Protein AF-0000000080424034 (afdb_homodimer)

Organism: Rhodnius prolixus (NCBI:txid13249)

Secondary structure (DSSP, 8-state):
-PPEEEEE-SSHHHHHHHHHHHHHTT-EEEEESSHHHHHHHSSSSPPSEEEE-SEETTEEHHHHHHHHHHSTTTTTS-EEEEES---HHHHHHHHHHT-SEEEESS--HHHHHHHHHHHHHHHS------/-PPEEEEE-SSHHHHHHHHHHHHHTT-EEEEESSHHHHHHHSSSSPPSEEEE-SEETTEEHHHHHHHHHHSTTTTTS-EEEEES---HHHHHHHHHHT-SEEEESS--HHHHHHHHHHHHHHHS------

Sequence (260 aa):
MARRILVVEDEAPIREMVCFVLEQNGYQSVEAEDYDSAVTRLSEPYPDLVLLDWMLPSGSGLQFIKHMKREALTRDIPVMMLTARGEEEDRVRGLEVGADDYITKPFSPKELVARINAVMRRISPMTVEEMARRILVVEDEAPIREMVCFVLEQNGYQSVEAEDYDSAVTRLSEPYPDLVLLDWMLPSGSGLQFIKHMKREALTRDIPVMMLTARGEEEDRVRGLEVGADDYITKPFSPKELVARINAVMRRISPMTVEE

Solvent-accessible surface area (backbone atoms only — not comparable to full-atom values): 14031 Å² total; per-residue (Å²): 131,67,54,32,33,34,40,35,33,60,55,59,71,59,40,51,53,53,41,52,56,39,46,76,67,60,32,38,71,41,82,18,56,35,45,68,51,37,59,63,57,67,35,86,81,60,49,62,30,34,40,31,23,43,78,32,90,75,48,41,32,66,58,52,45,49,54,31,57,71,32,86,91,40,42,77,47,47,30,31,36,48,26,70,70,68,49,66,71,53,48,33,48,46,28,68,66,59,24,58,44,79,44,44,53,83,73,52,71,65,45,54,50,30,51,50,50,29,56,51,50,55,74,51,66,71,72,73,77,126,132,67,54,32,32,33,39,34,34,58,54,59,72,59,41,50,50,52,42,52,55,38,44,75,68,60,32,40,70,43,80,17,57,35,45,67,51,37,58,64,57,68,35,86,82,60,49,62,30,34,40,32,24,44,78,33,92,75,48,41,33,64,56,52,45,49,54,31,57,72,33,86,89,39,41,80,46,46,30,32,37,49,27,70,71,68,50,66,71,53,48,32,48,46,28,67,65,59,24,60,43,79,44,44,53,83,74,52,72,65,46,53,50,29,52,49,51,28,57,51,51,55,73,51,65,71,73,71,79,124

pLDDT: mean 92.27, std 12.99, range [25.23, 98.75]

InterPro domains:
  IPR001789 Signal transduction response regulator, receiver domain [PF00072] (5-117)
  IPR001789 Signal transduction response regulator, receiver domain [PS50110] (4-120)
  IPR001789 Signal transduction response regulator, receiver domain [SM00448] (3-116)
  IPR011006 CheY-like superfamily [SSF52172] (3-124)
  IPR039420 Transcriptional regulatory protein WalR-like [PTHR48111] (4-124)

Nearest PDB structures (foldseek):
  2jba-assembly1_B  TM=9.183E-01  e=7.790E-19  Escherichia coli
  6rh1-assembly1_C  TM=9.814E-01  e=3.770E-13  Thermotoga maritima
  3ffx-assembly2_B  TM=9.534E-01  e=3.683E-12  Escherichia coli K-12
  3fgz-assembly2_B  TM=9.532E-01  e=3.931E-12  Escherichia coli K-12
  8wiw-assembly1_h  TM=9.490E-01  e=2.003E-11  Salmonella enterica subsp. enterica serovar Typhimurium str. LT2

Radius of gyration: 18.24 Å; Cα contacts (8 Å, |Δi|>4): 462; chains: 2; bounding box: 41×48×40 Å

Foldseek 3Di:
DAAEEEEEAQDVVVSVVLQVLQVVVRHHYDYHNALVSSVVQCDPVHGQEYEYEQDGPVHGSLVSLLVQCVDPSRNPRAYEYEYQDDDPVVQVSSVVSRHPYYHHPPDDSVVVVVVVVVVSCVVPVPPPDD/DAAEEEEEAQDVVVSVVLQVLQVVVRHHYDYHNALVSSVVQCDPVHGQEYEYEQDGPVHGSLVSLLVQCVDPSRNPRAYEYEYQDDDPVVQVSSVVSRHPYYHHPPDDSVVVVVVVVVVSCVVCVPPPPD

Structure (mmCIF, N/CA/C/O backbone):
data_AF-0000000080424034-model_v1
#
loop_
_entity.id
_entity.type
_entity.pdbx_description
1 polymer 'Probable transcriptional regulator ycf27'
#
loop_
_atom_site.group_PDB
_atom_site.id
_atom_site.type_symbol
_atom_site.label_atom_id
_atom_site.label_alt_id
_atom_site.label_comp_id
_atom_site.label_asym_id
_atom_site.label_entity_id
_atom_site.label_seq_id
_atom_site.pdbx_PDB_ins_code
_atom_site.Cartn_x
_atom_site.Cartn_y
_atom_site.Cartn_z
_atom_site.occupancy
_atom_site.B_iso_or_equiv
_atom_site.auth_seq_id
_atom_site.auth_comp_id
_atom_site.auth_asym_id
_atom_site.auth_atom_id
_atom_site.pdbx_PDB_model_num
ATOM 1 N N . MET A 1 1 ? -17.797 14.328 -6.191 1 77.19 1 MET A N 1
ATOM 2 C CA . MET A 1 1 ? -16.969 15.383 -5.609 1 77.19 1 MET A CA 1
ATOM 3 C C . MET A 1 1 ? -15.516 14.938 -5.496 1 77.19 1 MET A C 1
ATOM 5 O O . MET A 1 1 ? -15.242 13.742 -5.398 1 77.19 1 MET A O 1
ATOM 9 N N . ALA A 1 2 ? -14.547 15.867 -5.641 1 90.88 2 ALA A N 1
ATOM 10 C CA . ALA A 1 2 ? -13.125 15.523 -5.633 1 90.88 2 ALA A CA 1
ATOM 11 C C . ALA A 1 2 ? -12.695 15 -4.266 1 90.88 2 ALA A C 1
ATOM 13 O O . ALA A 1 2 ? -13.133 15.516 -3.23 1 90.88 2 ALA A O 1
ATOM 14 N N . ARG A 1 3 ? -11.953 13.969 -4.242 1 94.5 3 ARG A N 1
ATOM 15 C CA . ARG A 1 3 ? -11.422 13.422 -3 1 94.5 3 ARG A CA 1
ATOM 16 C C . ARG A 1 3 ? -10.43 14.383 -2.357 1 94.5 3 ARG A C 1
ATOM 18 O O . ARG A 1 3 ? -9.625 15.016 -3.051 1 94.5 3 ARG A O 1
ATOM 25 N N . ARG A 1 4 ? -10.523 14.484 -1.095 1 97.25 4 ARG A N 1
ATOM 26 C CA . ARG A 1 4 ? -9.734 15.43 -0.314 1 97.25 4 ARG A CA 1
ATOM 27 C C . ARG A 1 4 ? -8.539 14.742 0.345 1 97.25 4 ARG A C 1
ATOM 29 O O . ARG A 1 4 ? -8.703 13.734 1.031 1 97.25 4 ARG A O 1
ATOM 36 N N . ILE A 1 5 ? -7.371 15.391 0.129 1 98.44 5 ILE A N 1
ATOM 37 C CA . ILE A 1 5 ? -6.156 14.828 0.704 1 98.44 5 ILE A CA 1
ATOM 38 C C . ILE A 1 5 ? -5.484 15.867 1.604 1 98.44 5 ILE A C 1
ATOM 40 O O . ILE A 1 5 ? -5.191 16.984 1.166 1 98.44 5 ILE A O 1
ATOM 44 N N . LEU A 1 6 ? -5.316 15.523 2.873 1 98.75 6 LEU A N 1
ATOM 45 C CA . LEU A 1 6 ? -4.57 16.375 3.797 1 98.75 6 LEU A CA 1
ATOM 46 C C . LEU A 1 6 ? -3.072 16.125 3.666 1 98.75 6 LEU A C 1
ATOM 48 O O . LEU A 1 6 ? -2.602 15 3.857 1 98.75 6 LEU A O 1
ATOM 52 N N . VAL A 1 7 ? -2.369 17.172 3.311 1 98.69 7 VAL A N 1
ATOM 53 C CA . VAL A 1 7 ? -0.919 17.109 3.156 1 98.69 7 VAL A CA 1
ATOM 54 C C . VAL A 1 7 ? -0.243 17.75 4.367 1 98.69 7 VAL A C 1
ATOM 56 O O . VAL A 1 7 ? -0.335 18.969 4.566 1 98.69 7 VAL A O 1
ATOM 59 N N . VAL A 1 8 ? 0.484 16.922 5.16 1 98.31 8 VAL A N 1
ATOM 60 C CA . VAL A 1 8 ? 1.153 17.391 6.371 1 98.31 8 VAL A CA 1
ATOM 61 C C . VAL A 1 8 ? 2.666 17.359 6.164 1 98.31 8 VAL A C 1
ATOM 63 O O . VAL A 1 8 ? 3.291 16.297 6.227 1 98.31 8 VAL A O 1
ATOM 66 N N . GLU A 1 9 ? 3.209 18.5 5.984 1 97.56 9 GLU A N 1
ATOM 67 C CA . GLU A 1 9 ? 4.598 18.688 5.57 1 97.56 9 GLU A CA 1
ATOM 68 C C . GLU A 1 9 ? 5.133 20.047 5.992 1 97.56 9 GLU A C 1
ATOM 70 O O . GLU A 1 9 ? 4.535 21.078 5.676 1 97.56 9 GLU A O 1
ATOM 75 N N . ASP A 1 10 ? 6.25 20.031 6.707 1 96.38 10 ASP A N 1
ATOM 76 C CA . ASP A 1 10 ? 6.754 21.297 7.238 1 96.38 10 ASP A CA 1
ATOM 77 C C . ASP A 1 10 ? 7.559 22.062 6.184 1 96.38 10 ASP A C 1
ATOM 79 O O . ASP A 1 10 ? 7.652 23.281 6.23 1 96.38 10 ASP A O 1
ATOM 83 N N . GLU A 1 11 ? 8.203 21.391 5.285 1 95.75 11 GLU A N 1
ATOM 84 C CA . GLU A 1 11 ? 8.977 22.062 4.234 1 95.75 11 GLU A CA 1
ATOM 85 C C . GLU A 1 11 ? 8.062 22.578 3.127 1 95.75 11 GLU A C 1
ATOM 87 O O . GLU A 1 11 ? 7.508 21.797 2.35 1 95.75 11 GLU A O 1
ATOM 92 N N . ALA A 1 12 ? 7.977 23.781 3.006 1 96.88 12 ALA A N 1
ATOM 93 C CA . ALA A 1 12 ? 7.02 24.438 2.125 1 96.88 12 ALA A CA 1
ATOM 94 C C . ALA A 1 12 ? 7.223 24.016 0.674 1 96.88 12 ALA A C 1
ATOM 96 O O . ALA A 1 12 ? 6.258 23.719 -0.03 1 96.88 12 ALA A O 1
ATOM 97 N N . PRO A 1 13 ? 8.461 23.984 0.175 1 97.31 13 PRO A N 1
ATOM 98 C CA . PRO A 1 13 ? 8.633 23.609 -1.23 1 97.31 13 PRO A CA 1
ATOM 99 C C . PRO A 1 13 ? 8.102 22.219 -1.544 1 97.31 13 PRO A C 1
ATOM 101 O O . PRO A 1 13 ? 7.5 22 -2.6 1 97.31 13 PRO A O 1
ATOM 104 N N . ILE A 1 14 ? 8.312 21.312 -0.655 1 96.88 14 ILE A N 1
ATOM 105 C CA . ILE A 1 14 ? 7.84 19.953 -0.839 1 96.88 14 ILE A CA 1
ATOM 106 C C . ILE A 1 14 ? 6.316 19.922 -0.766 1 96.88 14 ILE A C 1
ATOM 108 O O . ILE A 1 14 ? 5.664 19.266 -1.591 1 96.88 14 ILE A O 1
ATOM 112 N N . ARG A 1 15 ? 5.816 20.562 0.197 1 98.19 15 ARG A N 1
ATOM 113 C CA . ARG A 1 15 ? 4.371 20.641 0.377 1 98.19 15 ARG A CA 1
ATOM 114 C C . ARG A 1 15 ? 3.689 21.203 -0.863 1 98.19 15 ARG A C 1
ATOM 116 O O . ARG A 1 15 ? 2.689 20.656 -1.335 1 98.19 15 ARG A O 1
ATOM 123 N N . GLU A 1 16 ? 4.207 22.234 -1.392 1 97.62 16 GLU A N 1
ATOM 124 C CA . GLU A 1 16 ? 3.652 22.891 -2.574 1 97.62 16 GLU A CA 1
ATOM 125 C C . GLU A 1 16 ? 3.717 21.969 -3.793 1 97.62 16 GLU A C 1
ATOM 127 O O . GLU A 1 16 ? 2.762 21.891 -4.566 1 97.62 16 GLU A O 1
ATOM 132 N N . MET A 1 17 ? 4.867 21.391 -3.916 1 97.69 17 MET A N 1
ATOM 133 C CA . MET A 1 17 ? 5.039 20.453 -5.031 1 97.69 17 MET A CA 1
ATOM 134 C C . MET A 1 17 ? 4.023 19.328 -4.957 1 97.69 17 MET A C 1
ATOM 136 O O . MET A 1 17 ? 3.377 19 -5.953 1 97.69 17 MET A O 1
ATOM 140 N N . VAL A 1 18 ? 3.83 18.719 -3.811 1 98.5 18 VAL A N 1
ATOM 141 C CA . VAL A 1 18 ? 2.893 17.625 -3.604 1 98.5 18 VAL A CA 1
ATOM 142 C C . VAL A 1 18 ? 1.472 18.094 -3.906 1 98.5 18 VAL A C 1
ATOM 144 O O . VAL A 1 18 ? 0.728 17.422 -4.621 1 98.5 18 VAL A O 1
ATOM 147 N N . CYS A 1 19 ? 1.115 19.266 -3.414 1 98.44 19 CYS A N 1
ATOM 148 C CA . CYS A 1 19 ? -0.219 19.812 -3.648 1 98.44 19 CYS A CA 1
ATOM 149 C C . CYS A 1 19 ? -0.454 20.047 -5.133 1 98.44 19 CYS A C 1
ATOM 151 O O . CYS A 1 19 ? -1.536 19.766 -5.652 1 98.44 19 CYS A O 1
ATOM 153 N N . PHE A 1 20 ? 0.528 20.562 -5.75 1 98.19 20 PHE A N 1
ATOM 154 C CA . PHE A 1 20 ? 0.437 20.812 -7.188 1 98.19 20 PHE A CA 1
ATOM 155 C C . PHE A 1 20 ? 0.174 19.516 -7.938 1 98.19 20 PHE A C 1
ATOM 157 O O . PHE A 1 20 ? -0.712 19.453 -8.797 1 98.19 20 PHE A O 1
ATOM 164 N N . VAL A 1 21 ? 0.939 18.484 -7.605 1 98.06 21 VAL A N 1
ATOM 165 C CA . VAL A 1 21 ? 0.796 17.172 -8.234 1 98.06 21 VAL A CA 1
ATOM 166 C C . VAL A 1 21 ? -0.611 16.625 -7.988 1 98.06 21 VAL A C 1
ATOM 168 O O . VAL A 1 21 ? -1.257 16.125 -8.906 1 98.06 21 VAL A O 1
ATOM 171 N N . LEU A 1 22 ? -1.123 16.75 -6.773 1 98.31 22 LEU A N 1
ATOM 172 C CA . LEU A 1 22 ? -2.443 16.234 -6.41 1 98.31 22 LEU A CA 1
ATOM 173 C C . LEU A 1 22 ? -3.533 16.953 -7.203 1 98.31 22 LEU A C 1
ATOM 175 O O . LEU A 1 22 ? -4.422 16.312 -7.762 1 98.31 22 LEU A O 1
ATOM 179 N N . GLU A 1 23 ? -3.443 18.203 -7.273 1 97.69 23 GLU A N 1
ATOM 180 C CA . GLU A 1 23 ? -4.453 19 -7.965 1 97.69 23 GLU A CA 1
ATOM 181 C C . GLU A 1 23 ? -4.465 18.703 -9.461 1 97.69 23 GLU A C 1
ATOM 183 O O . GLU A 1 23 ? -5.527 18.625 -10.078 1 97.69 23 GLU A O 1
ATOM 188 N N . GLN A 1 24 ? -3.324 18.484 -9.977 1 97.31 24 GLN A N 1
ATOM 189 C CA . GLN A 1 24 ? -3.213 18.141 -11.391 1 97.31 24 GLN A CA 1
ATOM 190 C C . GLN A 1 24 ? -3.826 16.781 -11.672 1 97.31 24 GLN A C 1
ATOM 192 O O . GLN A 1 24 ? -4.137 16.453 -12.828 1 97.31 24 GLN A O 1
ATOM 197 N N . ASN A 1 25 ? -4.012 16.062 -10.633 1 97.19 25 ASN A N 1
ATOM 198 C CA . ASN A 1 25 ? -4.531 14.719 -10.812 1 97.19 25 ASN A CA 1
ATOM 199 C C . ASN A 1 25 ? -5.934 14.57 -10.234 1 97.19 25 ASN A C 1
ATOM 201 O O . ASN A 1 25 ? -6.359 13.469 -9.891 1 97.19 25 ASN A O 1
ATOM 205 N N . GLY A 1 26 ? -6.59 15.648 -9.992 1 96.44 26 GLY A N 1
ATOM 206 C CA . GLY A 1 26 ? -8.016 15.664 -9.719 1 96.44 26 GLY A CA 1
ATOM 207 C C . GLY A 1 26 ? -8.336 15.609 -8.234 1 96.44 26 GLY A C 1
ATOM 208 O O . GLY A 1 26 ? -9.492 15.414 -7.852 1 96.44 26 GLY A O 1
ATOM 209 N N . TYR A 1 27 ? -7.359 15.75 -7.367 1 97.56 27 TYR A N 1
ATOM 210 C CA . TYR A 1 27 ? -7.59 15.773 -5.93 1 97.56 27 TYR A CA 1
ATOM 211 C C . TYR A 1 27 ? -7.641 17.203 -5.402 1 97.56 27 TYR A C 1
ATOM 213 O O . TYR A 1 27 ? -7.066 18.109 -6 1 97.56 27 TYR A O 1
ATOM 221 N N . GLN A 1 28 ? -8.391 17.297 -4.352 1 97.5 28 GLN A N 1
ATOM 222 C CA . GLN A 1 28 ? -8.32 18.531 -3.564 1 97.5 28 GLN A CA 1
ATOM 223 C C . GLN A 1 28 ? -7.297 18.391 -2.438 1 97.5 28 GLN A C 1
ATOM 225 O O . GLN A 1 28 ? -7.281 17.391 -1.72 1 97.5 28 GLN A O 1
ATOM 230 N N . SER A 1 29 ? -6.496 19.406 -2.322 1 97.69 29 SER A N 1
ATOM 231 C CA . SER A 1 29 ? -5.48 19.328 -1.279 1 97.69 29 SER A CA 1
ATOM 232 C C . SER A 1 29 ? -5.781 20.312 -0.143 1 97.69 29 SER A C 1
ATOM 234 O O . SER A 1 29 ? -6.223 21.438 -0.384 1 97.69 29 SER A O 1
ATOM 236 N N . VAL A 1 30 ? -5.633 19.828 1.054 1 97.88 30 VAL A N 1
ATOM 237 C CA . VAL A 1 30 ? -5.609 20.641 2.27 1 97.88 30 VAL A CA 1
ATOM 238 C C . VAL A 1 30 ? -4.219 20.578 2.904 1 97.88 30 VAL A C 1
ATOM 240 O O . VAL A 1 30 ? -3.625 19.5 3.002 1 97.88 30 VAL A O 1
ATOM 243 N N . GLU A 1 31 ? -3.793 21.703 3.332 1 98.06 31 GLU A N 1
ATOM 244 C CA . GLU A 1 31 ? -2.393 21.766 3.744 1 98.06 31 GLU A CA 1
ATOM 245 C C . GLU A 1 31 ? -2.27 21.969 5.25 1 98.06 31 GLU A C 1
ATOM 247 O O . GLU A 1 31 ? -3.051 22.719 5.848 1 98.06 31 GLU A O 1
ATOM 252 N N . ALA A 1 32 ? -1.28 21.359 5.812 1 97.75 32 ALA A N 1
ATOM 253 C CA . ALA A 1 32 ? -0.833 21.609 7.184 1 97.75 32 ALA A CA 1
ATOM 254 C C . ALA A 1 32 ? 0.69 21.609 7.27 1 97.75 32 ALA A C 1
ATOM 256 O O . ALA A 1 32 ? 1.357 20.766 6.672 1 97.75 32 ALA A O 1
ATOM 257 N N . GLU A 1 33 ? 1.208 22.531 8.039 1 96.5 33 GLU A N 1
ATOM 258 C CA . GLU A 1 33 ? 2.656 22.703 8.047 1 96.5 33 GLU A CA 1
ATOM 259 C C . GLU A 1 33 ? 3.27 22.219 9.352 1 96.5 33 GLU A C 1
ATOM 261 O O . GLU A 1 33 ? 4.484 22.297 9.539 1 96.5 33 GLU A O 1
ATOM 266 N N . ASP A 1 34 ? 2.42 21.781 10.234 1 95.75 34 ASP A N 1
ATOM 267 C CA . ASP A 1 34 ? 2.881 21.266 11.516 1 95.75 34 ASP A CA 1
ATOM 268 C C . ASP A 1 34 ? 1.819 20.375 12.164 1 95.75 34 ASP A C 1
ATOM 270 O O . ASP A 1 34 ? 0.729 20.203 11.609 1 95.75 34 ASP A O 1
ATOM 274 N N . TYR A 1 35 ? 2.203 19.75 13.289 1 95.06 35 TYR A N 1
ATOM 275 C CA . TYR A 1 35 ? 1.343 18.812 14 1 95.06 35 TYR A CA 1
ATOM 276 C C . TYR A 1 35 ? 0.019 19.469 14.375 1 95.06 35 TYR A C 1
ATOM 278 O O . TYR A 1 35 ? -1.051 18.922 14.109 1 95.06 35 TYR A O 1
ATOM 286 N N . ASP A 1 36 ? 0.092 20.625 14.945 1 94.5 36 ASP A N 1
ATOM 287 C CA . ASP A 1 36 ? -1.099 21.297 15.453 1 94.5 36 ASP A CA 1
ATOM 288 C C . ASP A 1 36 ? -2.064 21.656 14.328 1 94.5 36 ASP A C 1
ATOM 290 O O . ASP A 1 36 ? -3.271 21.438 14.445 1 94.5 36 ASP A O 1
ATOM 294 N N . SER A 1 37 ? -1.559 22.234 13.305 1 96 37 SER A N 1
ATOM 295 C CA . SER A 1 37 ? -2.422 22.578 12.18 1 96 37 SER A CA 1
ATOM 296 C C . SER A 1 37 ? -3.004 21.328 11.531 1 96 37 SER A C 1
ATOM 298 O O . SER A 1 37 ? -4.125 21.359 11.016 1 96 37 SER A O 1
ATOM 300 N N . ALA A 1 38 ? -2.234 20.234 11.539 1 96.94 38 ALA A N 1
ATOM 301 C CA . ALA A 1 38 ? -2.736 18.953 11.016 1 96.94 38 ALA A CA 1
ATOM 302 C C . ALA A 1 38 ? -3.938 18.469 11.82 1 96.94 38 ALA A C 1
ATOM 304 O O . ALA A 1 38 ? -4.953 18.078 11.242 1 96.94 38 ALA A O 1
ATOM 305 N N . VAL A 1 39 ? -3.779 18.5 13.133 1 94.62 39 VAL A N 1
ATOM 306 C CA . VAL A 1 39 ? -4.859 18.078 14.016 1 94.62 39 VAL A CA 1
ATOM 307 C C . VAL A 1 39 ? -6.098 18.938 13.773 1 94.62 39 VAL A C 1
ATOM 309 O O . VAL A 1 39 ? -7.215 18.422 13.695 1 94.62 39 VAL A O 1
ATOM 312 N N . THR A 1 40 ? -5.867 20.188 13.57 1 95.31 40 THR A N 1
ATOM 313 C CA . THR A 1 40 ? -6.957 21.125 13.359 1 95.31 40 THR A CA 1
ATOM 314 C C . THR A 1 40 ? -7.68 20.828 12.047 1 95.31 40 THR A C 1
ATOM 316 O O . THR A 1 40 ? -8.898 21 11.953 1 95.31 40 THR A O 1
ATOM 319 N N . ARG A 1 41 ? -6.961 20.344 11.094 1 96.06 41 ARG A N 1
ATOM 320 C CA . ARG A 1 41 ? -7.508 20.125 9.758 1 96.06 41 ARG A CA 1
ATOM 321 C C . ARG A 1 41 ? -8.227 18.781 9.68 1 96.06 41 ARG A C 1
ATOM 323 O O . ARG A 1 41 ? -8.891 18.484 8.688 1 96.06 41 ARG A O 1
ATOM 330 N N . LEU A 1 42 ? -8.023 17.953 10.719 1 95.25 42 LEU A N 1
ATOM 331 C CA . LEU A 1 42 ? -8.797 16.719 10.828 1 95.25 42 LEU A CA 1
ATOM 332 C C . LEU A 1 42 ? -10.211 17.016 11.32 1 95.25 42 LEU A C 1
ATOM 334 O O . LEU A 1 42 ? -10.594 16.594 12.414 1 95.25 42 LEU A O 1
ATOM 338 N N . SER A 1 43 ? -10.883 17.719 10.555 1 93.5 43 SER A N 1
ATOM 339 C CA . SER A 1 43 ? -12.25 18.125 10.844 1 93.5 43 SER A CA 1
ATOM 340 C C . SER A 1 43 ? -13.109 18.109 9.586 1 93.5 43 SER A C 1
ATOM 342 O O . SER A 1 43 ? -12.594 17.953 8.477 1 93.5 43 SER A O 1
ATOM 344 N N . GLU A 1 44 ? -14.367 18.266 9.703 1 93.31 44 GLU A N 1
ATOM 345 C CA . GLU A 1 44 ? -15.297 18.203 8.578 1 93.31 44 GLU A CA 1
ATOM 346 C C . GLU A 1 44 ? -15.094 19.391 7.641 1 93.31 44 GLU A C 1
ATOM 348 O O . G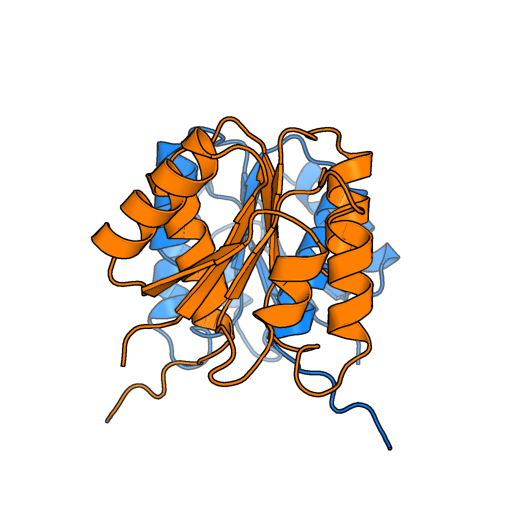LU A 1 44 ? -14.891 20.516 8.094 1 93.31 44 GLU A O 1
ATOM 353 N N . PRO A 1 45 ? -15.18 19.172 6.449 1 94.81 45 PRO A N 1
ATOM 354 C CA . PRO A 1 45 ? -15.227 17.844 5.824 1 94.81 45 PRO A CA 1
ATOM 355 C C . PRO A 1 45 ? -13.906 17.094 5.957 1 94.81 45 PRO A C 1
ATOM 357 O O . PRO A 1 45 ? -12.844 17.625 5.598 1 94.81 45 PRO A O 1
ATOM 360 N N . TYR A 1 46 ? -13.891 15.875 6.379 1 96.5 46 TYR A N 1
ATOM 361 C CA . TYR A 1 46 ? -12.711 15.07 6.66 1 96.5 46 TYR A CA 1
ATOM 362 C C . TYR A 1 46 ? -11.984 14.711 5.371 1 96.5 46 TYR A C 1
ATOM 364 O O . TYR A 1 46 ? -12.609 14.531 4.324 1 96.5 46 TYR A O 1
ATOM 372 N N . PRO A 1 47 ? -10.695 14.609 5.512 1 97.56 47 PRO A N 1
ATOM 373 C CA . PRO A 1 47 ? -9.969 14.117 4.34 1 97.56 47 PRO A CA 1
ATOM 374 C C . PRO A 1 47 ? -10.227 12.641 4.066 1 97.56 47 PRO A C 1
ATOM 376 O O . PRO A 1 47 ? -10.578 11.891 4.98 1 97.56 47 PRO A O 1
ATOM 379 N N . ASP A 1 48 ? -10.047 12.328 2.803 1 96.88 48 ASP A N 1
ATOM 380 C CA . ASP A 1 48 ? -10.172 10.93 2.402 1 96.88 48 ASP A CA 1
ATOM 381 C C . ASP A 1 48 ? -8.867 10.172 2.613 1 96.88 48 ASP A C 1
ATOM 383 O O . ASP A 1 48 ? -8.859 8.945 2.668 1 96.88 48 ASP A O 1
ATOM 387 N N . LEU A 1 49 ? -7.809 10.93 2.656 1 97.69 49 LEU A N 1
ATOM 388 C CA . LEU A 1 49 ? -6.461 10.398 2.814 1 97.69 49 LEU A CA 1
ATOM 389 C C . LEU A 1 49 ? -5.523 11.453 3.4 1 97.69 49 LEU A C 1
ATOM 391 O O . LEU A 1 49 ? -5.668 12.641 3.119 1 97.69 49 LEU A O 1
ATOM 395 N N . VAL A 1 50 ? -4.57 11.016 4.207 1 98.38 50 VAL A N 1
ATOM 396 C CA . VAL A 1 50 ? -3.557 11.906 4.762 1 98.38 50 VAL A CA 1
ATOM 397 C C . VAL A 1 50 ? -2.18 11.523 4.223 1 98.38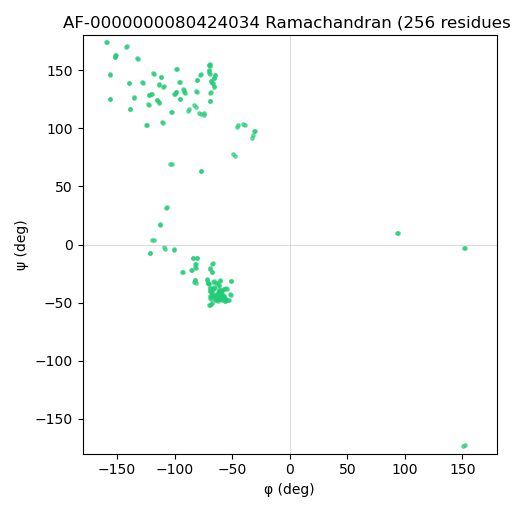 50 VAL A C 1
ATOM 399 O O . VAL A 1 50 ? -1.788 10.352 4.273 1 98.38 50 VAL A O 1
ATOM 402 N N . LEU A 1 51 ? -1.518 12.453 3.641 1 98.69 51 LEU A N 1
ATOM 403 C CA . LEU A 1 51 ? -0.091 12.344 3.354 1 98.69 51 LEU A CA 1
ATOM 404 C C . LEU A 1 51 ? 0.735 13.008 4.449 1 98.69 51 LEU A C 1
ATOM 406 O O . LEU A 1 51 ? 0.583 14.203 4.711 1 98.69 51 LEU A O 1
ATOM 410 N N . LEU A 1 52 ? 1.661 12.234 5.008 1 98.44 52 LEU A N 1
ATOM 411 C CA . LEU A 1 52 ? 2.203 12.656 6.293 1 98.44 52 LEU A CA 1
ATOM 412 C C . LEU A 1 52 ? 3.721 12.516 6.32 1 98.44 52 LEU A C 1
ATOM 414 O O . LEU A 1 52 ? 4.25 11.438 6.039 1 98.44 52 LEU A O 1
ATOM 418 N N . ASP A 1 53 ? 4.391 13.57 6.652 1 97.81 53 ASP A N 1
ATOM 419 C CA . ASP A 1 53 ? 5.816 13.484 6.957 1 97.81 53 ASP A CA 1
ATOM 420 C C . ASP A 1 53 ? 6.043 12.906 8.352 1 97.81 53 ASP A C 1
ATOM 422 O O . ASP A 1 53 ? 5.254 13.156 9.266 1 97.81 53 ASP A O 1
ATOM 426 N N . TRP A 1 54 ? 7.098 12.18 8.531 1 96.31 54 TRP A N 1
ATOM 427 C CA . TRP A 1 54 ? 7.477 11.633 9.828 1 96.31 54 TRP A CA 1
ATOM 428 C C . TRP A 1 54 ? 7.945 12.742 10.766 1 96.31 54 TRP A C 1
ATOM 430 O O . TRP A 1 54 ? 7.473 12.844 11.898 1 96.31 54 TRP A O 1
ATOM 440 N N . MET A 1 55 ? 8.875 13.477 10.219 1 93.5 55 MET A N 1
ATOM 441 C CA . MET A 1 55 ? 9.477 14.531 11.031 1 93.5 55 MET A CA 1
ATOM 442 C C . MET A 1 55 ? 8.68 15.828 10.922 1 93.5 55 MET A C 1
ATOM 444 O O . MET A 1 55 ? 8.641 16.438 9.852 1 93.5 55 MET A O 1
ATOM 448 N N . LEU A 1 56 ? 8.141 16.25 11.992 1 94.31 56 LEU A N 1
ATOM 449 C CA . LEU A 1 56 ? 7.406 17.5 12.109 1 94.31 56 LEU A CA 1
ATOM 450 C C . LEU A 1 56 ? 7.934 18.328 13.273 1 94.31 56 LEU A C 1
ATOM 452 O O . LEU A 1 56 ? 8.391 17.781 14.281 1 94.31 56 LEU A O 1
ATOM 456 N N . PRO A 1 57 ? 8.086 19.688 13.188 1 87.31 57 PRO A N 1
ATOM 457 C CA . PRO A 1 57 ? 8.602 20.531 14.258 1 87.31 57 PRO A CA 1
ATOM 458 C C . PRO A 1 57 ? 7.879 20.328 15.586 1 87.31 57 PRO A C 1
ATOM 460 O O . PRO A 1 57 ? 8.508 20.344 16.641 1 87.31 57 PRO A O 1
ATOM 463 N N . SER A 1 58 ? 6.668 20.203 15.82 1 80.62 58 SER A N 1
ATOM 464 C CA . SER A 1 58 ? 5.918 20.125 17.078 1 80.62 58 SER A CA 1
ATOM 465 C C . SER A 1 58 ? 5.418 18.703 17.312 1 80.62 58 SER A C 1
ATOM 467 O O . SER A 1 58 ? 4.426 18.5 18.016 1 80.62 58 SER A O 1
ATOM 469 N N . GLY A 1 59 ? 6.188 17.703 16.828 1 82.88 59 GLY A N 1
ATOM 470 C CA . GLY A 1 59 ? 5.777 16.312 17.016 1 82.88 59 GLY A CA 1
ATOM 471 C C . GLY A 1 59 ? 6.301 15.398 15.93 1 82.88 59 GLY A C 1
ATOM 472 O O . GLY A 1 59 ? 7.227 15.75 15.195 1 82.88 59 GLY A O 1
ATOM 473 N N . SER A 1 60 ? 5.789 14.172 16.016 1 92.25 60 SER A N 1
ATOM 474 C CA . SER A 1 60 ? 6.172 13.227 14.969 1 92.25 60 SER A CA 1
ATOM 475 C C . SER A 1 60 ? 4.953 12.742 14.195 1 92.25 60 SER A C 1
ATOM 477 O O . SER A 1 60 ? 3.842 12.703 14.727 1 92.25 60 SER A O 1
ATOM 479 N N . GLY A 1 61 ? 5.227 12.508 12.969 1 95.12 61 GLY A N 1
ATOM 480 C CA . GLY A 1 61 ? 4.176 11.891 12.172 1 95.12 61 GLY A CA 1
ATOM 481 C C . GLY A 1 61 ? 3.588 10.656 12.812 1 95.12 61 GLY A C 1
ATOM 482 O O . GLY A 1 61 ? 2.383 10.406 12.711 1 95.12 61 GLY A O 1
ATOM 483 N N . LEU A 1 62 ? 4.367 9.914 13.562 1 95.94 62 LEU A N 1
ATOM 484 C CA . LEU A 1 62 ? 3.893 8.703 14.219 1 95.94 62 LEU A CA 1
ATOM 485 C C . LEU A 1 62 ? 2.887 9.031 15.312 1 95.94 62 LEU A C 1
ATOM 487 O O . LEU A 1 62 ? 1.883 8.336 15.477 1 95.94 62 LEU A O 1
ATOM 491 N N . GLN A 1 63 ? 3.146 10.023 16.031 1 95.38 63 GLN A N 1
ATOM 492 C CA . GLN A 1 63 ? 2.211 10.477 17.062 1 95.38 63 GLN A CA 1
ATOM 493 C C . GLN A 1 63 ? 0.874 10.875 16.438 1 95.38 63 GLN A C 1
ATOM 495 O O . GLN A 1 63 ? -0.184 10.617 17.016 1 95.38 63 GLN A O 1
ATOM 500 N N . PHE A 1 64 ? 0.998 11.523 15.336 1 96.38 64 PHE A N 1
ATOM 501 C CA . PHE A 1 64 ? -0.198 11.953 14.617 1 96.38 64 PHE A CA 1
ATOM 502 C C . PHE A 1 64 ? -1.049 10.75 14.219 1 96.38 64 PHE A C 1
ATOM 504 O O . PHE A 1 64 ? -2.268 10.758 14.398 1 96.38 64 PHE A O 1
ATOM 511 N N . ILE A 1 65 ? -0.399 9.703 13.719 1 97.44 65 ILE A N 1
ATOM 512 C CA . ILE A 1 65 ? -1.113 8.492 13.328 1 97.44 65 ILE A CA 1
ATOM 513 C C . ILE A 1 65 ? -1.79 7.875 14.547 1 97.44 65 ILE A C 1
ATOM 515 O O . ILE A 1 65 ? -2.967 7.504 14.5 1 97.44 65 ILE A O 1
ATOM 519 N N . LYS A 1 66 ? -1.043 7.789 15.641 1 96.19 66 LYS A N 1
ATOM 520 C CA . LYS A 1 66 ? -1.603 7.234 16.875 1 96.19 66 LYS A CA 1
ATOM 521 C C . LYS A 1 66 ? -2.838 8.016 17.312 1 96.19 66 LYS A C 1
ATOM 523 O O . LYS A 1 66 ? -3.834 7.422 17.734 1 96.19 66 LYS A O 1
ATOM 528 N N . HIS A 1 67 ? -2.703 9.297 17.219 1 94.88 67 HIS A N 1
ATOM 529 C CA . HIS A 1 67 ? -3.826 10.164 17.547 1 94.88 67 HIS A CA 1
ATOM 530 C C . HIS A 1 67 ? -5.035 9.859 16.672 1 94.88 67 HIS A C 1
ATOM 532 O O . HIS A 1 67 ? -6.148 9.703 17.188 1 94.88 67 HIS A O 1
ATOM 538 N N . MET A 1 68 ? -4.898 9.695 15.43 1 96.25 68 MET A N 1
ATOM 539 C CA . MET A 1 68 ? -5.969 9.422 14.477 1 96.25 68 MET A CA 1
ATOM 540 C C . MET A 1 68 ? -6.629 8.078 14.773 1 96.25 68 MET A C 1
ATOM 542 O O . MET A 1 68 ? -7.855 7.961 14.734 1 96.25 68 MET A O 1
ATOM 546 N N . LYS A 1 69 ? -5.777 7.094 15.055 1 94.19 69 LYS A N 1
ATOM 547 C CA . LYS A 1 69 ? -6.258 5.727 15.219 1 94.19 69 LYS A CA 1
ATOM 548 C C . LYS A 1 69 ? -7.082 5.582 16.5 1 94.19 69 LYS A C 1
ATOM 550 O O . LYS A 1 69 ? -7.895 4.664 16.609 1 94.19 69 LYS A O 1
ATOM 555 N N . ARG A 1 70 ? -6.891 6.496 17.406 1 93.06 70 ARG A N 1
ATOM 556 C CA . ARG A 1 70 ? -7.621 6.469 18.672 1 93.06 70 ARG A CA 1
ATOM 557 C C . ARG A 1 70 ? -9.008 7.086 18.516 1 93.06 70 ARG A C 1
ATOM 559 O O . ARG A 1 70 ? -9.883 6.875 19.359 1 93.06 70 ARG A O 1
ATOM 566 N N . GLU A 1 71 ? -9.164 7.836 17.516 1 93.12 71 GLU A N 1
ATOM 567 C CA . GLU A 1 71 ? -10.414 8.562 17.312 1 93.12 71 GLU A CA 1
ATOM 568 C C . GLU A 1 71 ? -11.312 7.844 16.328 1 93.12 71 GLU A C 1
ATOM 570 O O . GLU A 1 71 ? -10.891 7.527 15.203 1 93.12 71 GLU A O 1
ATOM 575 N N . ALA A 1 72 ? -12.578 7.641 16.625 1 92.44 72 ALA A N 1
ATOM 576 C CA . ALA A 1 72 ? -13.531 6.871 15.836 1 92.44 72 ALA A CA 1
ATOM 577 C C . ALA A 1 72 ? -13.727 7.488 14.453 1 92.44 72 ALA A C 1
ATOM 579 O O . ALA A 1 72 ? -13.852 6.77 13.461 1 92.44 72 ALA A O 1
ATOM 580 N N . LEU A 1 73 ? -13.672 8.781 14.43 1 93.62 73 LEU A N 1
ATOM 581 C CA . LEU A 1 73 ? -14.016 9.477 13.195 1 93.62 73 LEU A CA 1
ATOM 582 C C . LEU A 1 73 ? -12.82 9.5 12.242 1 93.62 73 LEU A C 1
ATOM 584 O O . LEU A 1 73 ? -12.984 9.742 11.047 1 93.62 73 LEU A O 1
ATOM 588 N N . THR A 1 74 ? -11.625 9.234 12.766 1 96 74 THR A N 1
ATOM 589 C CA . THR A 1 74 ? -10.453 9.414 11.906 1 96 74 THR A CA 1
ATOM 590 C C . THR A 1 74 ? -9.672 8.117 11.773 1 96 74 THR A C 1
ATOM 592 O O . THR A 1 74 ? -8.789 8 10.922 1 96 74 THR A O 1
ATOM 595 N N . ARG A 1 75 ? -10.016 7.098 12.508 1 93.94 75 ARG A N 1
ATOM 596 C CA . ARG A 1 75 ? -9.203 5.895 12.617 1 93.94 75 ARG A CA 1
ATOM 597 C C . ARG A 1 75 ? -9.156 5.133 11.297 1 93.94 75 ARG A C 1
ATOM 599 O O . ARG A 1 75 ? -8.18 4.441 11.008 1 93.94 75 ARG A O 1
ATOM 606 N N . ASP A 1 76 ? -10.195 5.383 10.492 1 92.88 76 ASP A N 1
ATOM 607 C CA . ASP A 1 76 ? -10.266 4.594 9.266 1 92.88 76 ASP A CA 1
ATOM 608 C C . ASP A 1 76 ? -9.75 5.395 8.07 1 92.88 76 ASP A C 1
ATOM 610 O O . ASP A 1 76 ? -9.656 4.867 6.961 1 92.88 76 ASP A O 1
ATOM 614 N N . ILE A 1 77 ? -9.422 6.633 8.289 1 95.06 77 ILE A N 1
ATOM 615 C CA . ILE A 1 77 ? -8.836 7.43 7.215 1 95.06 77 ILE A CA 1
ATOM 616 C C . ILE A 1 77 ? -7.434 6.922 6.895 1 95.06 77 ILE A C 1
ATOM 618 O O . ILE A 1 77 ? -6.57 6.871 7.773 1 95.06 77 ILE A O 1
ATOM 622 N N . PRO A 1 78 ? -7.172 6.555 5.656 1 96.88 78 PRO A N 1
ATOM 623 C CA . PRO A 1 78 ? -5.848 6.039 5.316 1 96.88 78 PRO A CA 1
ATOM 624 C C . PRO A 1 78 ? -4.75 7.094 5.453 1 96.88 78 PRO A C 1
ATOM 626 O O . PRO A 1 78 ? -4.977 8.266 5.152 1 96.88 78 PRO A O 1
ATOM 629 N N . VAL A 1 79 ? -3.631 6.598 5.902 1 97.69 79 VAL A N 1
ATOM 630 C CA . VAL A 1 79 ? -2.465 7.461 6.047 1 97.69 79 VAL A CA 1
ATOM 631 C C . VAL A 1 79 ? -1.307 6.91 5.219 1 97.69 79 VAL A C 1
ATOM 633 O O . VAL A 1 79 ? -0.985 5.723 5.305 1 97.69 79 VAL A O 1
ATOM 636 N N . MET A 1 80 ? -0.723 7.742 4.418 1 98.25 80 MET A N 1
ATOM 637 C CA . MET A 1 80 ? 0.514 7.434 3.709 1 98.25 80 MET A CA 1
ATOM 638 C C . MET A 1 80 ? 1.659 8.312 4.199 1 98.25 80 MET A C 1
ATOM 640 O O . MET A 1 80 ? 1.57 9.539 4.148 1 98.25 80 MET A O 1
ATOM 644 N N . MET A 1 81 ? 2.666 7.637 4.652 1 98.12 81 MET A N 1
ATOM 645 C CA . MET A 1 81 ? 3.832 8.391 5.098 1 98.12 81 MET A CA 1
ATOM 646 C C . MET A 1 81 ? 4.711 8.781 3.912 1 98.12 81 MET A C 1
ATOM 648 O O . MET A 1 81 ? 4.957 7.961 3.023 1 98.12 81 MET A O 1
ATOM 652 N N . LEU A 1 82 ? 5.113 10.023 3.828 1 97.38 82 LEU A N 1
ATOM 653 C CA . LEU A 1 82 ? 6.055 10.578 2.859 1 97.38 82 LEU A CA 1
ATOM 654 C C . LEU A 1 82 ? 7.211 11.273 3.566 1 97.38 82 LEU A C 1
ATOM 656 O O . LEU A 1 82 ? 7.055 12.391 4.07 1 97.38 82 LEU A O 1
ATOM 660 N N . THR A 1 83 ? 8.406 10.586 3.611 1 95.94 83 THR A N 1
ATOM 661 C CA . THR A 1 83 ? 9.445 11.055 4.527 1 95.94 83 THR A CA 1
ATOM 662 C C . THR A 1 83 ? 10.828 10.703 3.998 1 95.94 83 THR A C 1
ATOM 664 O O . THR A 1 83 ? 10.969 9.844 3.125 1 95.94 83 THR A O 1
ATOM 667 N N . ALA A 1 84 ? 11.797 11.352 4.527 1 94.19 84 ALA A N 1
ATOM 668 C CA . ALA A 1 84 ? 13.188 11.086 4.148 1 94.19 84 ALA A CA 1
ATOM 669 C C . ALA A 1 84 ? 13.727 9.859 4.879 1 94.19 84 ALA A C 1
ATOM 671 O O . ALA A 1 84 ? 14.805 9.352 4.539 1 94.19 84 ALA A O 1
ATOM 672 N N . ARG A 1 85 ? 13.008 9.414 5.836 1 92.75 85 ARG A N 1
ATOM 673 C CA . ARG A 1 85 ? 13.445 8.242 6.59 1 92.75 85 ARG A CA 1
ATOM 674 C C . ARG A 1 85 ? 13.242 6.969 5.773 1 92.75 85 ARG A C 1
ATOM 676 O O . ARG A 1 85 ? 12.117 6.504 5.602 1 92.75 85 ARG A O 1
ATOM 683 N N . GLY A 1 86 ? 14.289 6.375 5.414 1 91.44 86 GLY A N 1
ATOM 684 C CA . GLY A 1 86 ? 14.164 5.273 4.469 1 91.44 86 GLY A CA 1
ATOM 685 C C . GLY A 1 86 ? 14.664 3.953 5.023 1 91.44 86 GLY A C 1
ATOM 686 O O . GLY A 1 86 ? 14.609 2.926 4.344 1 91.44 86 GLY A O 1
ATOM 687 N N . GLU A 1 87 ? 15.062 3.963 6.293 1 92.12 87 GLU A N 1
ATOM 688 C CA . GLU A 1 87 ? 15.555 2.715 6.871 1 92.12 87 GLU A CA 1
ATOM 689 C C . GLU A 1 87 ? 14.422 1.708 7.059 1 92.12 87 GLU A C 1
ATOM 691 O O . GLU A 1 87 ? 13.273 2.094 7.305 1 92.12 87 GLU A O 1
ATOM 696 N N . GLU A 1 88 ? 14.742 0.478 6.961 1 91.62 88 GLU A N 1
ATOM 697 C CA . GLU A 1 88 ? 13.773 -0.605 7.086 1 91.62 88 GLU A CA 1
ATOM 698 C C . GLU A 1 88 ? 13.016 -0.521 8.406 1 91.62 88 GLU A C 1
ATOM 700 O O . GLU A 1 88 ? 11.797 -0.69 8.445 1 91.62 88 GLU A O 1
ATOM 705 N N . GLU A 1 89 ? 13.797 -0.329 9.484 1 94.25 89 GLU A N 1
ATOM 706 C CA . GLU A 1 89 ? 13.188 -0.254 10.812 1 94.25 89 GLU A CA 1
ATOM 707 C C . GLU A 1 89 ? 12.133 0.85 10.875 1 94.25 89 GLU A C 1
ATOM 709 O O . GLU A 1 89 ? 11.078 0.676 11.484 1 94.25 89 GLU A O 1
ATOM 714 N N . ASP A 1 90 ? 12.453 1.908 10.227 1 95.19 90 ASP A N 1
ATOM 715 C CA . ASP A 1 90 ? 11.516 3.025 10.195 1 95.19 90 ASP A CA 1
ATOM 716 C C . ASP A 1 90 ? 10.273 2.68 9.375 1 95.19 90 ASP A C 1
ATOM 718 O O . ASP A 1 90 ? 9.148 2.967 9.789 1 95.19 90 ASP A O 1
ATOM 722 N N . ARG A 1 91 ? 10.5 2.084 8.258 1 95.44 91 ARG A N 1
ATOM 723 C CA . ARG A 1 91 ? 9.391 1.677 7.402 1 95.44 91 ARG A CA 1
ATOM 724 C C . ARG A 1 91 ? 8.453 0.721 8.141 1 95.44 91 ARG A C 1
ATOM 726 O O . ARG A 1 91 ? 7.234 0.915 8.141 1 95.44 9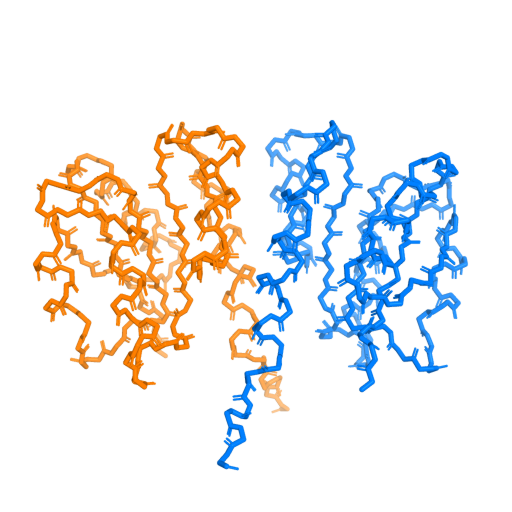1 ARG A O 1
ATOM 733 N N . VAL A 1 92 ? 9 -0.22 8.812 1 96 92 VAL A N 1
ATOM 734 C CA . VAL A 1 92 ? 8.227 -1.214 9.555 1 96 92 VAL A CA 1
ATOM 735 C C . VAL A 1 92 ? 7.461 -0.533 10.688 1 96 92 VAL A C 1
ATOM 737 O O . VAL A 1 92 ? 6.262 -0.767 10.859 1 96 92 VAL A O 1
ATOM 740 N N . ARG A 1 93 ? 8.109 0.312 11.367 1 96.12 93 ARG A N 1
ATOM 741 C CA . ARG A 1 93 ? 7.477 1.024 12.469 1 96.12 93 ARG A CA 1
ATOM 742 C C . ARG A 1 93 ? 6.301 1.86 11.977 1 96.12 93 ARG A C 1
ATOM 744 O O . ARG A 1 93 ? 5.23 1.854 12.586 1 96.12 93 ARG A O 1
ATOM 751 N N . GLY A 1 94 ? 6.531 2.58 10.914 1 96.88 94 GLY A N 1
ATOM 752 C CA . GLY A 1 94 ? 5.473 3.396 10.344 1 96.88 94 GLY A CA 1
ATOM 753 C C . GLY A 1 94 ? 4.242 2.594 9.961 1 96.88 94 GLY A C 1
ATOM 754 O O . GLY A 1 94 ? 3.117 2.979 10.289 1 96.88 94 GLY A O 1
ATOM 755 N N . LEU A 1 95 ? 4.457 1.478 9.32 1 96.25 95 LEU A N 1
ATOM 756 C CA . LEU A 1 95 ? 3.363 0.621 8.883 1 96.25 95 LEU A CA 1
ATOM 757 C C . LEU A 1 95 ? 2.674 -0.035 10.07 1 96.25 95 LEU A C 1
ATOM 759 O O . LEU A 1 95 ? 1.445 -0.139 10.102 1 96.25 95 LEU A O 1
ATOM 763 N N . GLU A 1 96 ? 3.371 -0.417 11.062 1 95.5 96 GLU A N 1
ATOM 764 C CA . GLU A 1 96 ? 2.826 -1.107 12.227 1 95.5 96 GLU A CA 1
ATOM 765 C C . GLU A 1 96 ? 1.981 -0.166 13.078 1 95.5 96 GLU A C 1
ATOM 767 O O . GLU A 1 96 ? 0.999 -0.589 13.695 1 95.5 96 GLU A O 1
ATOM 772 N N . VAL A 1 97 ? 2.424 1.097 13.07 1 95.31 97 VAL A N 1
ATOM 773 C CA . VAL A 1 97 ? 1.687 2.061 13.883 1 95.31 97 VAL A CA 1
ATOM 774 C C . VAL A 1 97 ? 0.336 2.357 13.234 1 95.31 97 VAL A C 1
ATOM 776 O O . VAL A 1 97 ? -0.611 2.762 13.914 1 95.31 97 VAL A O 1
ATOM 779 N N . GLY A 1 98 ? 0.322 2.248 11.867 1 95.5 98 GLY A N 1
ATOM 780 C CA . GLY A 1 98 ? -1.002 2.408 11.289 1 95.5 98 GLY A CA 1
ATOM 781 C C . GLY A 1 98 ? -0.972 2.967 9.875 1 95.5 98 GLY A C 1
ATOM 782 O O . GLY A 1 98 ? -2.018 3.125 9.242 1 95.5 98 GLY A O 1
ATOM 783 N N . ALA A 1 99 ? 0.221 3.279 9.391 1 97.12 99 ALA A N 1
ATOM 784 C CA . ALA A 1 99 ? 0.308 3.775 8.023 1 97.12 99 ALA A CA 1
ATOM 785 C C . ALA A 1 99 ? -0.12 2.705 7.023 1 97.12 99 ALA A C 1
ATOM 787 O O . ALA A 1 99 ? 0.181 1.523 7.203 1 97.12 99 ALA A O 1
ATOM 788 N N . ASP A 1 100 ? -0.739 3.139 5.965 1 96 100 ASP A N 1
ATOM 789 C CA . ASP A 1 100 ? -1.216 2.229 4.926 1 96 100 ASP A CA 1
ATOM 790 C C . ASP A 1 100 ? -0.179 2.066 3.818 1 96 100 ASP A C 1
ATOM 792 O O . ASP A 1 100 ? -0.24 1.115 3.037 1 96 100 ASP A O 1
ATOM 796 N N . ASP A 1 101 ? 0.654 3.018 3.697 1 96.5 101 ASP A N 1
ATOM 797 C CA . ASP A 1 101 ? 1.78 2.994 2.768 1 96.5 101 ASP A CA 1
ATOM 798 C C . ASP A 1 101 ? 2.936 3.848 3.283 1 96.5 101 ASP A C 1
ATOM 800 O O . ASP A 1 101 ? 2.764 4.641 4.211 1 96.5 101 ASP A O 1
ATOM 804 N N . TYR A 1 102 ? 4.062 3.594 2.752 1 97.12 102 TYR A N 1
ATOM 805 C CA . TYR A 1 102 ? 5.297 4.266 3.139 1 97.12 102 TYR A CA 1
ATOM 806 C C . TYR A 1 102 ? 6.141 4.605 1.916 1 97.12 102 TYR A C 1
ATOM 808 O O . TYR A 1 102 ? 6.598 3.711 1.199 1 97.12 102 TYR A O 1
ATOM 816 N N . ILE A 1 103 ? 6.328 5.918 1.704 1 96.19 103 ILE A N 1
ATOM 817 C CA . ILE A 1 103 ? 7.062 6.414 0.545 1 96.19 103 ILE A CA 1
ATOM 818 C C . ILE A 1 103 ? 8.273 7.219 1.007 1 96.19 103 ILE A C 1
ATOM 820 O O . ILE A 1 103 ? 8.141 8.141 1.815 1 96.19 103 ILE A O 1
ATOM 824 N N . THR A 1 104 ? 9.422 6.902 0.468 1 95.69 104 THR A N 1
ATOM 825 C CA . THR A 1 104 ? 10.641 7.59 0.873 1 95.69 104 THR A CA 1
ATOM 826 C C . THR A 1 104 ? 10.961 8.734 -0.085 1 95.69 104 THR A C 1
ATOM 828 O O . THR A 1 104 ? 10.766 8.609 -1.296 1 95.69 104 THR A O 1
ATOM 831 N N . LYS A 1 105 ? 11.398 9.797 0.478 1 95.56 105 LYS A N 1
ATOM 832 C CA . LYS A 1 105 ? 11.969 10.891 -0.307 1 95.56 105 LYS A CA 1
ATOM 833 C C . LYS A 1 105 ? 13.422 10.602 -0.676 1 95.56 105 LYS A C 1
ATOM 835 O O . LYS A 1 105 ? 14.188 10.102 0.148 1 95.56 105 LYS A O 1
ATOM 840 N N . PRO A 1 106 ? 13.805 10.984 -1.913 1 94.81 106 PRO A N 1
ATOM 841 C CA . PRO A 1 106 ? 13.023 11.594 -2.99 1 94.81 106 PRO A CA 1
ATOM 842 C C . PRO A 1 106 ? 12.016 10.617 -3.611 1 94.81 106 PRO A C 1
ATOM 844 O O . PRO A 1 106 ? 12.188 9.406 -3.508 1 94.81 106 PRO A O 1
ATOM 847 N N . PHE A 1 107 ? 10.977 11.172 -4.16 1 93.12 107 PHE A N 1
ATOM 848 C CA . PHE A 1 107 ? 9.93 10.344 -4.746 1 93.12 107 PHE A CA 1
ATOM 849 C C . PHE A 1 107 ? 9.555 10.852 -6.137 1 93.12 107 PHE A C 1
ATOM 851 O O . PHE A 1 107 ? 9.805 12.008 -6.469 1 93.12 107 PHE A O 1
ATOM 858 N N . SER A 1 108 ? 8.938 9.93 -6.879 1 94.25 108 SER A N 1
ATOM 859 C CA . SER A 1 108 ? 8.383 10.242 -8.195 1 94.25 108 SER A CA 1
ATOM 860 C C . SER A 1 108 ? 6.926 10.672 -8.094 1 94.25 108 SER A C 1
ATOM 862 O O . SER A 1 108 ? 6.117 10 -7.453 1 94.25 108 SER A O 1
ATOM 864 N N . PRO A 1 109 ? 6.594 11.82 -8.734 1 96.56 109 PRO A N 1
ATOM 865 C CA . PRO A 1 109 ? 5.184 12.219 -8.75 1 96.56 109 PRO A CA 1
ATOM 866 C C . PRO A 1 109 ? 4.266 11.133 -9.297 1 96.56 109 PRO A C 1
ATOM 868 O O . PRO A 1 109 ? 3.162 10.93 -8.781 1 96.56 109 PRO A O 1
ATOM 871 N N . LYS A 1 110 ? 4.77 10.445 -10.312 1 96.25 110 LYS A N 1
ATOM 872 C CA . LYS A 1 110 ? 3.975 9.383 -10.914 1 96.25 110 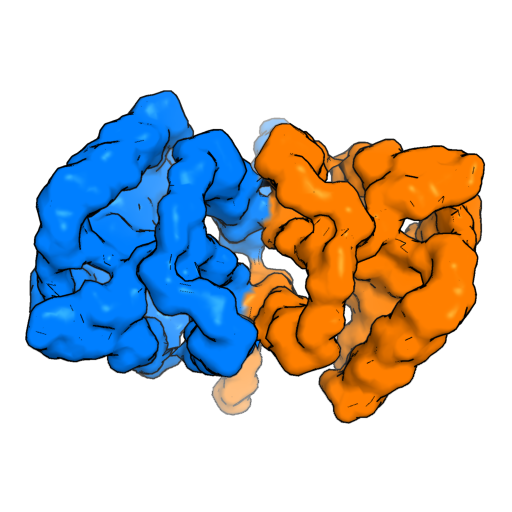LYS A CA 1
ATOM 873 C C . LYS A 1 110 ? 3.744 8.242 -9.922 1 96.25 110 LYS A C 1
ATOM 875 O O . LYS A 1 110 ? 2.631 7.723 -9.82 1 96.25 110 LYS A O 1
ATOM 880 N N . GLU A 1 111 ? 4.758 7.871 -9.258 1 95.12 111 GLU A N 1
ATOM 881 C CA . GLU A 1 111 ? 4.625 6.809 -8.266 1 95.12 111 GLU A CA 1
ATOM 882 C C . GLU A 1 111 ? 3.719 7.234 -7.113 1 95.12 111 GLU A C 1
ATOM 884 O O . GLU A 1 111 ? 2.896 6.449 -6.641 1 95.12 111 GLU A O 1
ATOM 889 N N . LEU A 1 112 ? 3.945 8.492 -6.648 1 97.62 112 LEU A N 1
ATOM 890 C CA . LEU A 1 112 ? 3.1 9.016 -5.582 1 97.62 112 LEU A CA 1
ATOM 891 C C . LEU A 1 112 ? 1.625 8.891 -5.945 1 97.62 112 LEU A C 1
ATOM 893 O O . LEU A 1 112 ? 0.831 8.359 -5.168 1 97.62 112 LEU A O 1
ATOM 897 N N . VAL A 1 113 ? 1.273 9.297 -7.133 1 97.81 113 VAL A N 1
ATOM 898 C CA . VAL A 1 113 ? -0.115 9.297 -7.582 1 97.81 113 VAL A CA 1
ATOM 899 C C . VAL A 1 113 ? -0.616 7.859 -7.715 1 97.81 113 VAL A C 1
ATOM 901 O O . VAL A 1 113 ? -1.741 7.547 -7.32 1 97.81 113 VAL A O 1
ATOM 904 N N . ALA A 1 114 ? 0.211 7.016 -8.273 1 96.88 114 ALA A N 1
ATOM 905 C CA . ALA A 1 114 ? -0.166 5.613 -8.438 1 96.88 114 ALA A CA 1
ATOM 906 C C . ALA A 1 114 ? -0.468 4.969 -7.086 1 96.88 114 ALA A C 1
ATOM 908 O O . ALA A 1 114 ? -1.417 4.191 -6.961 1 96.88 114 ALA A O 1
ATOM 909 N N . ARG A 1 115 ? 0.33 5.262 -6.105 1 97.62 115 ARG A N 1
ATOM 910 C CA . ARG A 1 115 ? 0.139 4.703 -4.77 1 97.62 115 ARG A CA 1
ATOM 911 C C . ARG A 1 115 ? -1.116 5.266 -4.113 1 97.62 115 ARG A C 1
ATOM 913 O O . ARG A 1 115 ? -1.866 4.535 -3.465 1 97.62 115 ARG A O 1
ATOM 920 N N . ILE A 1 116 ? -1.344 6.535 -4.293 1 97.38 116 ILE A N 1
ATOM 921 C CA . ILE A 1 116 ? -2.557 7.152 -3.77 1 97.38 116 ILE A CA 1
ATOM 922 C C . ILE A 1 116 ? -3.78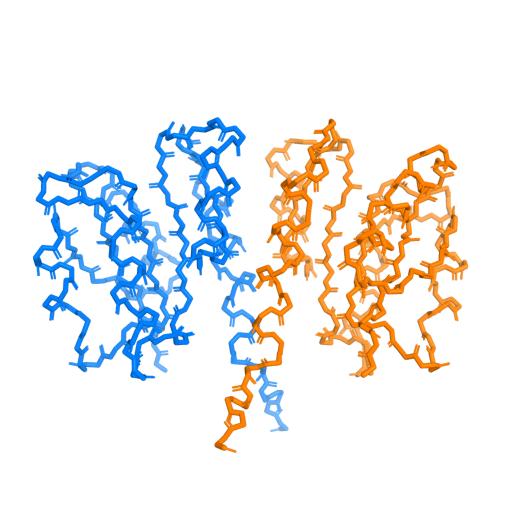3 6.48 -4.383 1 97.38 116 ILE A C 1
ATOM 924 O O . ILE A 1 116 ? -4.727 6.129 -3.668 1 97.38 116 ILE A O 1
ATOM 928 N N . ASN A 1 117 ? -3.736 6.262 -5.676 1 96.06 117 ASN A N 1
ATOM 929 C CA . ASN A 1 117 ? -4.844 5.613 -6.371 1 96.06 117 ASN A CA 1
ATOM 930 C C . ASN A 1 117 ? -5.09 4.203 -5.84 1 96.06 117 ASN A C 1
ATOM 932 O O . ASN A 1 117 ? -6.242 3.791 -5.676 1 96.06 117 ASN A O 1
ATOM 936 N N . ALA A 1 118 ? -4.035 3.547 -5.57 1 93.5 118 ALA A N 1
ATOM 937 C CA . ALA A 1 118 ? -4.145 2.184 -5.055 1 93.5 118 ALA A CA 1
ATOM 938 C C . ALA A 1 118 ? -4.84 2.168 -3.697 1 93.5 118 ALA A C 1
ATOM 940 O O . ALA A 1 118 ? -5.707 1.328 -3.447 1 93.5 118 ALA A O 1
ATOM 941 N N . VAL A 1 119 ? -4.445 3.068 -2.83 1 93.81 119 VAL A N 1
ATOM 942 C CA . VAL A 1 119 ? -5.027 3.145 -1.493 1 93.81 119 VAL A CA 1
ATOM 943 C C . VAL A 1 119 ? -6.492 3.557 -1.589 1 93.81 119 VAL A C 1
ATOM 945 O O . VAL A 1 119 ? -7.348 2.998 -0.896 1 93.81 119 VAL A O 1
ATOM 948 N N . MET A 1 120 ? -6.797 4.453 -2.488 1 90.88 120 MET A N 1
ATOM 949 C CA . MET A 1 120 ? -8.141 4.996 -2.641 1 90.88 120 MET A CA 1
ATOM 950 C C . MET A 1 120 ? -9.094 3.943 -3.205 1 90.88 120 MET A C 1
ATOM 952 O O . MET A 1 120 ? -10.281 3.941 -2.889 1 90.88 120 MET A O 1
ATOM 956 N N . ARG A 1 121 ? -8.586 3.109 -4.031 1 87.12 121 ARG A N 1
ATOM 957 C CA . ARG A 1 121 ? -9.398 2.053 -4.625 1 87.12 121 ARG A CA 1
ATOM 958 C C . ARG A 1 121 ? -9.969 1.131 -3.551 1 87.12 121 ARG A C 1
ATOM 960 O O . ARG A 1 121 ? -11.055 0.572 -3.715 1 87.12 121 ARG A O 1
ATOM 967 N N . ARG A 1 122 ? -9.305 0.948 -2.49 1 82.75 122 ARG A N 1
ATOM 968 C CA . ARG A 1 122 ? -9.688 -0.01 -1.458 1 82.75 122 ARG A CA 1
ATOM 969 C C . ARG A 1 122 ? -10.727 0.585 -0.516 1 82.75 122 ARG A C 1
ATOM 971 O O . ARG A 1 122 ? -11.422 -0.146 0.194 1 82.75 122 ARG A O 1
ATOM 978 N N . ILE A 1 123 ? -10.711 1.871 -0.252 1 73.56 123 ILE A N 1
ATOM 979 C CA . ILE A 1 123 ? -11.68 2.535 0.618 1 73.56 123 ILE A CA 1
ATOM 980 C C . ILE A 1 123 ? -13.055 2.516 -0.033 1 73.56 123 ILE A C 1
ATOM 982 O O . ILE A 1 123 ? -14.07 2.312 0.646 1 73.56 123 ILE A O 1
ATOM 986 N N . SER A 1 124 ? -13.242 2.916 -1.275 1 62.72 124 SER A N 1
ATOM 987 C CA . SER A 1 124 ? -14.531 2.986 -1.959 1 62.72 124 SER A CA 1
ATOM 988 C C . SER A 1 124 ? -14.695 1.831 -2.939 1 62.72 124 SER A C 1
ATOM 990 O O . SER A 1 124 ? -14.43 1.978 -4.133 1 62.72 124 SER A O 1
ATOM 992 N N . PRO A 1 125 ? -14.844 0.598 -2.4 1 52.69 125 PRO A N 1
ATOM 993 C CA . PRO A 1 125 ? -15.062 -0.376 -3.473 1 52.69 125 PRO A CA 1
ATOM 994 C C . PRO A 1 125 ? -16.078 0.101 -4.508 1 52.69 125 PRO A C 1
ATOM 996 O O . PRO A 1 125 ? -17.047 0.774 -4.16 1 52.69 125 PRO A O 1
ATOM 999 N N . MET A 1 126 ? -15.672 0.598 -5.676 1 43.19 126 MET A N 1
ATOM 1000 C CA . MET A 1 126 ? -16.547 1.117 -6.73 1 43.19 126 MET A CA 1
ATOM 1001 C C . MET A 1 126 ? -17.891 0.407 -6.723 1 43.19 126 MET A C 1
ATOM 1003 O O . MET A 1 126 ? -17.953 -0.823 -6.773 1 43.19 126 MET A O 1
ATOM 1007 N N . THR A 1 127 ? -18.844 0.946 -6.152 1 39.28 127 THR A N 1
ATOM 1008 C CA . THR A 1 127 ? -20.125 0.569 -6.73 1 39.28 127 THR A CA 1
ATOM 1009 C C . THR A 1 127 ? -20.109 0.725 -8.25 1 39.28 127 THR A C 1
ATOM 1011 O O . THR A 1 127 ? -19.859 1.817 -8.766 1 39.28 127 THR A O 1
ATOM 1014 N N . VAL A 1 128 ? -19.469 -0.265 -9.047 1 37.12 128 VAL A N 1
ATOM 1015 C CA . VAL A 1 128 ? -19.781 -0.202 -10.469 1 37.12 128 VAL A CA 1
ATOM 1016 C C . VAL A 1 128 ? -21.203 0.33 -10.672 1 37.12 128 VAL A C 1
ATOM 1018 O O . VAL A 1 128 ? -22.156 -0.224 -10.125 1 37.12 128 VAL A O 1
ATOM 1021 N N . GLU A 1 129 ? -21.469 1.584 -10.945 1 32.12 129 GLU A N 1
ATOM 1022 C CA . GLU A 1 129 ? -22.766 2.07 -11.406 1 32.12 129 GLU A CA 1
ATOM 1023 C C . GLU A 1 129 ? -23.375 1.118 -12.422 1 32.12 129 GLU A C 1
ATOM 1025 O O . GLU A 1 129 ? -22.766 0.821 -13.453 1 32.12 129 GLU A O 1
ATOM 1030 N N . GLU A 1 130 ? -24.344 0.314 -12.062 1 26.44 130 GLU A N 1
ATOM 1031 C CA . GLU A 1 130 ? -25.219 -0.132 -13.141 1 26.44 130 GLU A CA 1
ATOM 1032 C C . GLU A 1 130 ? -25.625 1.032 -14.047 1 26.44 130 GLU A C 1
ATOM 1034 O O . GLU A 1 130 ? -25.938 2.119 -13.555 1 26.44 130 GLU A O 1
ATOM 1039 N N . MET B 1 1 ? -11.07 -17.641 11.367 1 77.12 1 MET B N 1
ATOM 1040 C CA . MET B 1 1 ? -10.273 -18.5 10.5 1 77.12 1 MET B CA 1
ATOM 1041 C C . MET B 1 1 ? -9.078 -17.734 9.922 1 77.12 1 MET B C 1
ATOM 1043 O O . MET B 1 1 ? -9.133 -16.516 9.781 1 77.12 1 MET B O 1
ATOM 1047 N N . ALA B 1 2 ? -7.938 -18.438 9.695 1 91 2 ALA B N 1
ATOM 1048 C CA . ALA B 1 2 ? -6.719 -17.781 9.219 1 91 2 ALA B CA 1
ATOM 1049 C C . ALA B 1 2 ? -6.906 -17.219 7.809 1 91 2 ALA B C 1
ATOM 1051 O O . ALA B 1 2 ? -7.539 -17.859 6.965 1 91 2 ALA B O 1
ATOM 1052 N N . ARG B 1 3 ? -6.449 -16.062 7.578 1 94.44 3 ARG B N 1
ATOM 1053 C CA . ARG B 1 3 ? -6.504 -15.461 6.25 1 94.44 3 ARG B CA 1
ATOM 1054 C C . ARG B 1 3 ? -5.605 -16.203 5.27 1 94.44 3 ARG B C 1
ATOM 1056 O O . ARG B 1 3 ? -4.5 -16.625 5.625 1 94.44 3 ARG B O 1
ATOM 1063 N N . ARG B 1 4 ? -6.105 -16.375 4.109 1 97.25 4 ARG B N 1
ATOM 1064 C CA . ARG B 1 4 ? -5.441 -17.156 3.072 1 97.25 4 ARG B CA 1
ATOM 1065 C C . ARG B 1 4 ? -4.723 -16.25 2.078 1 97.25 4 ARG B C 1
ATOM 1067 O O . ARG B 1 4 ? -5.324 -15.32 1.525 1 97.25 4 ARG B O 1
ATOM 1074 N N . ILE B 1 5 ? -3.445 -16.609 1.872 1 98.44 5 ILE B N 1
ATOM 1075 C CA . ILE B 1 5 ? -2.648 -15.828 0.939 1 98.44 5 ILE B CA 1
ATOM 1076 C C . ILE B 1 5 ? -2.113 -16.719 -0.173 1 98.44 5 ILE B C 1
ATOM 1078 O O . ILE B 1 5 ? -1.454 -17.734 0.098 1 98.44 5 ILE B O 1
ATOM 1082 N N . LEU B 1 6 ? -2.467 -16.406 -1.42 1 98.69 6 LEU B N 1
ATOM 1083 C CA . LEU B 1 6 ? -1.912 -17.094 -2.574 1 98.69 6 LEU B CA 1
ATOM 1084 C C . LEU B 1 6 ? -0.548 -16.531 -2.951 1 98.69 6 LEU B C 1
ATOM 1086 O O . LEU B 1 6 ? -0.427 -15.344 -3.244 1 98.69 6 LEU B O 1
ATOM 1090 N N . VAL B 1 7 ? 0.442 -17.375 -2.885 1 98.69 7 VAL B N 1
ATOM 1091 C CA . VAL B 1 7 ? 1.807 -17 -3.232 1 98.69 7 VAL B CA 1
ATOM 1092 C C . VAL B 1 7 ? 2.154 -17.531 -4.621 1 98.69 7 VAL B C 1
ATOM 1094 O O . VAL B 1 7 ? 2.268 -18.734 -4.82 1 98.69 7 VAL B O 1
ATOM 1097 N N . VAL B 1 8 ? 2.367 -16.594 -5.59 1 98.31 8 VAL B N 1
ATOM 1098 C CA . VAL B 1 8 ? 2.672 -16.953 -6.969 1 98.31 8 VAL B CA 1
ATOM 1099 C C . VAL B 1 8 ? 4.121 -16.594 -7.289 1 98.31 8 VAL B C 1
ATOM 1101 O O . VAL B 1 8 ? 4.441 -15.422 -7.512 1 98.31 8 VAL B O 1
ATOM 1104 N N . GLU B 1 9 ? 4.93 -17.578 -7.344 1 97.56 9 GLU B N 1
ATOM 1105 C CA . GLU B 1 9 ? 6.379 -17.438 -7.438 1 97.56 9 GLU B CA 1
ATOM 1106 C C . GLU B 1 9 ? 7.02 -18.672 -8.062 1 97.56 9 GLU B C 1
ATOM 1108 O O . GLU B 1 9 ? 6.801 -19.781 -7.605 1 97.56 9 GLU B O 1
ATOM 1113 N N . ASP B 1 10 ? 7.797 -18.453 -9.125 1 96.31 10 ASP B N 1
ATOM 1114 C CA . ASP B 1 10 ? 8.352 -19.594 -9.844 1 96.31 10 ASP B CA 1
ATOM 1115 C C . ASP B 1 10 ? 9.609 -20.109 -9.156 1 96.31 10 ASP B C 1
ATOM 1117 O O . ASP B 1 10 ? 9.945 -21.297 -9.281 1 96.31 10 ASP B O 1
ATOM 1121 N N . GLU B 1 11 ? 10.359 -19.281 -8.516 1 95.75 11 GLU B N 1
ATOM 1122 C CA . GLU B 1 11 ? 11.562 -19.719 -7.812 1 95.75 11 GLU B CA 1
ATOM 1123 C C . GLU B 1 11 ? 11.219 -20.391 -6.484 1 95.75 11 GLU B C 1
ATOM 1125 O O . GLU B 1 11 ? 10.805 -19.719 -5.535 1 95.75 11 GLU B O 1
ATOM 1130 N N . ALA B 1 12 ? 11.445 -21.578 -6.383 1 96.88 12 ALA B N 1
ATOM 1131 C CA . ALA B 1 12 ? 11.016 -22.391 -5.254 1 96.88 12 ALA B CA 1
ATOM 1132 C C . ALA B 1 12 ? 11.602 -21.875 -3.943 1 96.88 12 ALA B C 1
ATOM 1134 O O . ALA B 1 12 ? 10.891 -21.766 -2.941 1 96.88 12 ALA B O 1
ATOM 1135 N N . PRO B 1 13 ? 12.898 -21.547 -3.891 1 97.31 13 PRO B N 1
ATOM 1136 C CA . PRO B 1 13 ? 13.453 -21.078 -2.615 1 97.31 13 PRO B CA 1
ATOM 1137 C C . PRO B 1 13 ? 12.766 -19.828 -2.088 1 97.31 13 PRO B C 1
ATOM 1139 O O . PRO B 1 13 ? 12.523 -19.703 -0.882 1 97.31 13 PRO B O 1
ATOM 1142 N N . ILE B 1 14 ? 12.453 -18.953 -2.969 1 96.88 14 ILE B N 1
ATOM 1143 C CA . ILE B 1 14 ? 11.781 -17.719 -2.582 1 96.88 14 ILE B CA 1
ATOM 1144 C C . ILE B 1 14 ? 10.359 -18.016 -2.131 1 96.88 14 ILE B C 1
ATOM 1146 O O . ILE B 1 14 ? 9.898 -17.5 -1.109 1 96.88 14 ILE B O 1
ATOM 1150 N N . ARG B 1 15 ? 9.711 -18.797 -2.883 1 98.19 15 ARG B N 1
ATOM 1151 C CA . ARG B 1 15 ? 8.344 -19.188 -2.562 1 98.19 15 ARG B CA 1
ATOM 1152 C C . ARG B 1 15 ? 8.266 -19.844 -1.186 1 98.19 15 ARG B C 1
ATOM 1154 O O . ARG B 1 15 ? 7.395 -19.5 -0.38 1 98.19 15 ARG B O 1
ATOM 1161 N N . GLU B 1 16 ? 9.148 -20.719 -0.915 1 97.62 16 GLU B N 1
ATOM 1162 C CA . GLU B 1 16 ? 9.195 -21.422 0.359 1 97.62 16 GLU B CA 1
ATOM 1163 C C . GLU B 1 16 ? 9.469 -20.469 1.517 1 97.62 16 GLU B C 1
ATOM 1165 O O . GLU B 1 16 ? 8.836 -20.562 2.572 1 97.62 16 GLU B O 1
ATOM 1170 N N . MET B 1 17 ? 10.438 -19.641 1.266 1 97.69 17 MET B N 1
ATOM 1171 C CA . MET B 1 17 ? 10.766 -18.656 2.291 1 97.69 17 MET B CA 1
ATOM 1172 C C . MET B 1 17 ? 9.562 -17.766 2.607 1 97.69 17 MET B C 1
ATOM 1174 O O . MET B 1 17 ? 9.242 -17.547 3.777 1 97.69 17 MET B O 1
ATOM 1178 N N . VAL B 1 18 ? 8.867 -17.281 1.629 1 98.5 18 VAL B N 1
ATOM 1179 C CA . VAL B 1 18 ? 7.699 -16.422 1.797 1 98.5 18 VAL B CA 1
ATOM 1180 C C . VAL B 1 18 ? 6.602 -17.172 2.547 1 98.5 18 VAL B C 1
ATOM 1182 O O . VAL B 1 18 ? 6.02 -16.656 3.5 1 98.5 18 VAL B O 1
ATOM 1185 N N . CYS B 1 19 ? 6.363 -18.422 2.166 1 98.44 19 CYS B N 1
ATOM 1186 C CA . CYS B 1 19 ? 5.34 -19.219 2.82 1 98.44 19 CYS B CA 1
ATOM 1187 C C . CYS B 1 19 ? 5.684 -19.453 4.285 1 98.44 19 CYS B C 1
ATOM 1189 O O . CYS B 1 19 ? 4.809 -19.391 5.152 1 98.44 19 CYS B O 1
ATOM 1191 N N . PHE B 1 20 ? 6.91 -19.719 4.508 1 98.19 20 PHE B N 1
ATOM 1192 C CA . PHE B 1 20 ? 7.363 -19.922 5.879 1 98.19 20 PHE B CA 1
ATOM 1193 C C . PHE B 1 20 ? 7.098 -18.672 6.727 1 98.19 20 PHE B C 1
ATOM 1195 O O . PHE B 1 20 ? 6.562 -18.781 7.832 1 98.19 20 PHE B O 1
ATOM 1202 N N . VAL B 1 21 ? 7.457 -17.516 6.191 1 98.12 21 VAL B N 1
ATOM 1203 C CA . VAL B 1 21 ? 7.254 -16.25 6.875 1 98.12 21 VAL B CA 1
ATOM 1204 C C . VAL B 1 21 ? 5.766 -16.031 7.145 1 98.12 21 VAL B C 1
ATOM 1206 O O . VAL B 1 21 ? 5.375 -15.648 8.25 1 98.12 21 VAL B O 1
ATOM 1209 N N . LEU B 1 22 ? 4.91 -16.312 6.18 1 98.31 22 LEU B N 1
ATOM 1210 C CA . LEU B 1 22 ? 3.469 -16.125 6.305 1 98.31 22 LEU B CA 1
ATOM 1211 C C . LEU B 1 22 ? 2.896 -17.016 7.398 1 98.31 22 LEU B C 1
ATOM 1213 O O . LEU B 1 22 ? 2.131 -16.562 8.25 1 98.31 22 LEU B O 1
ATOM 1217 N N . GLU B 1 23 ? 3.271 -18.219 7.387 1 97.69 23 GLU B N 1
ATOM 1218 C CA . GLU B 1 23 ? 2.754 -19.188 8.352 1 97.69 23 GLU B CA 1
ATOM 1219 C C . GLU B 1 23 ? 3.188 -18.828 9.773 1 97.69 23 GLU B C 1
ATOM 1221 O O . GLU B 1 23 ? 2.408 -18.969 10.719 1 97.69 23 GLU B O 1
ATOM 1226 N N . GLN B 1 24 ? 4.363 -18.359 9.875 1 97.25 24 GLN B N 1
ATOM 1227 C CA . GLN B 1 24 ? 4.871 -17.953 11.18 1 97.25 24 GLN B CA 1
ATOM 1228 C C . GLN B 1 24 ? 4.105 -16.734 11.703 1 97.25 24 GLN B C 1
ATOM 1230 O O . GLN B 1 24 ? 4.137 -16.453 12.906 1 97.25 24 GLN B O 1
ATOM 1235 N N . ASN B 1 25 ? 3.432 -16.125 10.805 1 97.19 25 ASN B N 1
ATOM 1236 C CA . ASN B 1 25 ? 2.719 -14.914 11.203 1 97.19 25 ASN B CA 1
ATOM 1237 C C . ASN B 1 25 ? 1.207 -15.109 11.141 1 97.19 25 ASN B C 1
ATOM 1239 O O . ASN B 1 25 ? 0.459 -14.133 11.008 1 97.19 25 ASN B O 1
ATOM 1243 N N . GLY B 1 26 ? 0.76 -16.312 11.102 1 96.44 26 GLY B N 1
ATOM 1244 C CA . GLY B 1 26 ? -0.638 -16.641 11.32 1 96.44 26 GLY B CA 1
ATOM 1245 C C . GLY B 1 26 ? -1.444 -16.719 10.039 1 96.44 26 GLY B C 1
ATOM 1246 O O . GLY B 1 26 ? -2.674 -16.797 10.078 1 96.44 26 GLY B O 1
ATOM 1247 N N . TYR B 1 27 ? -0.817 -16.688 8.891 1 97.56 27 TYR B N 1
ATOM 1248 C CA . TYR B 1 27 ? -1.514 -16.797 7.613 1 97.56 27 TYR B CA 1
ATOM 1249 C C . TYR B 1 27 ? -1.429 -18.234 7.078 1 97.56 27 TYR B C 1
ATOM 1251 O O . TYR B 1 27 ? -0.498 -18.969 7.41 1 97.56 27 TYR B O 1
ATOM 1259 N N . GLN B 1 28 ? -2.443 -18.531 6.348 1 97.5 28 GLN B N 1
ATOM 1260 C CA . GLN B 1 28 ? -2.383 -19.734 5.535 1 97.5 28 GLN B CA 1
ATOM 1261 C C . GLN B 1 28 ? -1.861 -19.438 4.133 1 97.5 28 GLN B C 1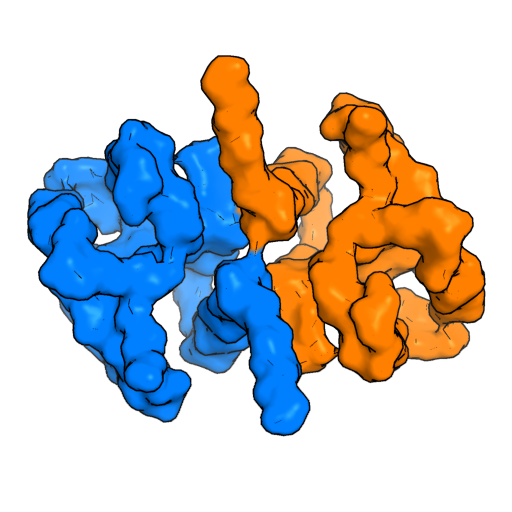
ATOM 1263 O O . GLN B 1 28 ? -2.312 -18.484 3.488 1 97.5 28 GLN B O 1
ATOM 1268 N N . SER B 1 29 ? -0.945 -20.25 3.715 1 97.62 29 SER B N 1
ATOM 1269 C CA . SER B 1 29 ? -0.385 -19.984 2.393 1 97.62 29 SER B CA 1
ATOM 1270 C C . SER B 1 29 ? -0.834 -21.047 1.389 1 97.62 29 SER B C 1
ATOM 1272 O O . SER B 1 29 ? -0.908 -22.234 1.718 1 97.62 29 SER B O 1
ATOM 1274 N N . VAL B 1 30 ? -1.207 -20.594 0.234 1 97.88 30 VAL B N 1
ATOM 1275 C CA . VAL B 1 30 ? -1.421 -21.422 -0.949 1 97.88 30 VAL B CA 1
ATOM 1276 C C . VAL B 1 30 ? -0.38 -21.094 -2.012 1 97.88 30 VAL B C 1
ATOM 1278 O O . VAL B 1 30 ? -0.097 -19.906 -2.26 1 97.88 30 VAL B O 1
ATOM 1281 N N . GLU B 1 31 ? 0.118 -22.109 -2.613 1 98.06 31 GLU B N 1
ATOM 1282 C CA . GLU B 1 31 ? 1.271 -21.891 -3.479 1 98.06 31 GLU B CA 1
ATOM 1283 C C . GLU B 1 31 ? 0.917 -22.125 -4.945 1 98.06 31 GLU B C 1
ATOM 1285 O O . GLU B 1 31 ? 0.161 -23.047 -5.266 1 98.06 31 GLU B O 1
ATOM 1290 N N . ALA B 1 32 ? 1.499 -21.344 -5.777 1 97.69 32 ALA B N 1
ATOM 1291 C CA . ALA B 1 32 ? 1.493 -21.531 -7.227 1 97.69 32 ALA B CA 1
ATOM 1292 C C . ALA B 1 32 ? 2.859 -21.219 -7.824 1 97.69 32 ALA B C 1
ATOM 1294 O O . ALA B 1 32 ? 3.486 -20.219 -7.465 1 97.69 32 ALA B O 1
ATOM 1295 N N . GLU B 1 33 ? 3.275 -22.031 -8.758 1 96.44 33 GLU B N 1
ATOM 1296 C CA . GLU B 1 33 ? 4.641 -21.891 -9.258 1 96.44 33 GLU B CA 1
ATOM 1297 C C . GLU B 1 33 ? 4.648 -21.312 -10.68 1 96.44 33 GLU B C 1
ATOM 1299 O O . GLU B 1 33 ? 5.715 -21.141 -11.273 1 96.44 33 GLU B O 1
ATOM 1304 N N . ASP B 1 34 ? 3.48 -21.125 -11.203 1 95.75 34 ASP B N 1
ATOM 1305 C CA . ASP B 1 34 ? 3.355 -20.562 -12.539 1 95.75 34 ASP B CA 1
ATOM 1306 C C . ASP B 1 34 ? 1.972 -19.953 -12.758 1 95.75 34 ASP B C 1
ATOM 1308 O O . ASP B 1 34 ? 1.126 -19.984 -11.859 1 95.75 34 ASP B O 1
ATOM 1312 N N . TYR B 1 35 ? 1.808 -19.312 -13.914 1 95 35 TYR B N 1
ATOM 1313 C CA . TYR B 1 35 ? 0.576 -18.609 -14.258 1 95 35 TYR B CA 1
ATOM 1314 C C . TYR B 1 35 ? -0.624 -19.547 -14.188 1 95 35 TYR B C 1
ATOM 1316 O O . TYR B 1 35 ? -1.631 -19.234 -13.555 1 95 35 TYR B O 1
ATOM 1324 N N . ASP B 1 36 ? -0.49 -20.688 -14.797 1 94.44 36 ASP B N 1
ATOM 1325 C CA . ASP B 1 36 ? -1.609 -21.609 -14.898 1 94.44 36 ASP B CA 1
ATOM 1326 C C . ASP B 1 36 ? -2.033 -22.125 -13.523 1 94.44 36 ASP B C 1
ATOM 1328 O O . ASP B 1 36 ? -3.227 -22.172 -13.211 1 94.44 36 ASP B O 1
ATOM 1332 N N . SER B 1 37 ? -1.098 -22.547 -12.766 1 95.94 37 SER B N 1
ATOM 1333 C CA . SER B 1 37 ? -1.432 -23.031 -11.422 1 95.94 37 SER B CA 1
ATOM 1334 C C . SER B 1 37 ? -2.018 -21.906 -10.57 1 95.94 37 SER B C 1
ATOM 1336 O O . SER B 1 37 ? -2.861 -22.156 -9.703 1 95.94 37 SER B O 1
ATOM 1338 N N . ALA B 1 38 ? -1.56 -20.672 -10.797 1 96.88 38 ALA B N 1
ATOM 1339 C CA . ALA B 1 38 ? -2.113 -19.516 -10.078 1 96.88 38 ALA B CA 1
ATOM 1340 C C . ALA B 1 38 ? -3.592 -19.328 -10.406 1 96.88 38 ALA B C 1
ATOM 1342 O O . ALA B 1 38 ? -4.414 -19.141 -9.508 1 96.88 38 ALA B O 1
ATOM 1343 N N . VAL B 1 39 ? -3.898 -19.391 -11.695 1 94.62 39 VAL B N 1
ATOM 1344 C CA . VAL B 1 39 ? -5.277 -19.234 -12.141 1 94.62 39 VAL B CA 1
ATOM 1345 C C . VAL B 1 39 ? -6.145 -20.328 -11.523 1 94.62 39 VAL B C 1
ATOM 1347 O O . VAL B 1 39 ? -7.25 -20.078 -11.055 1 94.62 39 VAL B O 1
ATOM 1350 N N . THR B 1 40 ? -5.59 -21.5 -11.469 1 95.31 40 THR B N 1
ATOM 1351 C CA . THR B 1 40 ? -6.305 -22.641 -10.93 1 95.31 40 THR B CA 1
ATOM 1352 C C . THR B 1 40 ? -6.586 -22.469 -9.438 1 95.31 40 THR B C 1
ATOM 1354 O O . THR B 1 40 ? -7.633 -22.891 -8.945 1 95.31 40 THR B O 1
ATOM 1357 N N . ARG B 1 41 ? -5.707 -21.797 -8.766 1 96 41 ARG B N 1
ATOM 1358 C CA . ARG B 1 41 ? -5.801 -21.656 -7.316 1 96 41 ARG B CA 1
ATOM 1359 C C . ARG B 1 41 ? -6.727 -20.5 -6.949 1 96 41 ARG B C 1
ATOM 1361 O O . ARG B 1 41 ? -7.066 -20.312 -5.777 1 96 41 ARG B O 1
ATOM 1368 N N . LEU B 1 42 ? -7.07 -19.688 -7.965 1 95.19 42 LEU B N 1
ATOM 1369 C CA . LEU B 1 42 ? -8.086 -18.656 -7.758 1 95.19 42 LEU B CA 1
ATOM 1370 C C . LEU B 1 42 ? -9.484 -19.266 -7.754 1 95.19 42 LEU B C 1
ATOM 1372 O O . LEU B 1 42 ? -10.289 -18.969 -8.641 1 95.19 42 LEU B O 1
ATOM 1376 N N . SER B 1 43 ? -9.688 -20.062 -6.836 1 93.31 43 SER B N 1
ATOM 1377 C CA . SER B 1 43 ? -10.945 -20.781 -6.664 1 93.31 43 SER B CA 1
ATOM 1378 C C . SER B 1 43 ? -11.312 -20.906 -5.188 1 93.31 43 SER B C 1
ATOM 1380 O O . SER B 1 43 ? -10.5 -20.609 -4.312 1 93.31 43 SER B O 1
ATOM 1382 N N . GLU B 1 44 ? -12.477 -21.328 -4.883 1 93.25 44 GLU B N 1
ATOM 1383 C CA . GLU B 1 44 ? -12.945 -21.422 -3.504 1 93.25 44 GLU B CA 1
ATOM 1384 C C . GLU B 1 44 ? -12.188 -22.5 -2.742 1 93.25 44 GLU B C 1
ATOM 1386 O O . GLU B 1 44 ? -11.898 -23.578 -3.287 1 93.25 44 GLU B O 1
ATOM 1391 N N . PRO B 1 45 ? -11.891 -22.266 -1.579 1 94.81 45 PRO B N 1
ATOM 1392 C CA . PRO B 1 45 ? -12.016 -20.969 -0.922 1 94.81 45 PRO B CA 1
ATOM 1393 C C . PRO B 1 45 ? -11.016 -19.938 -1.46 1 94.81 45 PRO B C 1
ATOM 1395 O O . PRO B 1 45 ? -9.812 -20.203 -1.497 1 94.81 45 PRO B O 1
ATOM 1398 N N . TYR B 1 46 ? -11.422 -18.766 -1.819 1 96.56 46 TYR B N 1
ATOM 1399 C CA . TYR B 1 46 ? -10.617 -17.719 -2.447 1 96.56 46 TYR B CA 1
ATOM 1400 C C . TYR B 1 46 ? -9.594 -17.156 -1.466 1 96.56 46 TYR B C 1
ATOM 1402 O O . TYR B 1 46 ? -9.852 -17.078 -0.263 1 96.56 46 TYR B O 1
ATOM 1410 N N . PRO B 1 47 ? -8.477 -16.797 -2.021 1 97.56 47 PRO B N 1
ATOM 1411 C CA . PRO B 1 47 ? -7.523 -16.109 -1.145 1 97.56 47 PRO B CA 1
ATOM 1412 C C . PRO B 1 47 ? -7.992 -14.711 -0.746 1 97.56 47 PRO B C 1
ATOM 1414 O O . PRO B 1 47 ? -8.797 -14.102 -1.455 1 97.56 47 PRO B O 1
ATOM 1417 N N . ASP B 1 48 ? -7.465 -14.312 0.387 1 96.88 48 ASP B N 1
ATOM 1418 C CA . ASP B 1 48 ? -7.758 -12.961 0.859 1 96.88 48 ASP B CA 1
ATOM 1419 C C . ASP B 1 48 ? -6.801 -11.945 0.245 1 96.88 48 ASP B C 1
ATOM 1421 O O . ASP B 1 48 ? -7.082 -10.75 0.235 1 96.88 48 ASP B O 1
ATOM 1425 N N . LEU B 1 49 ? -5.676 -12.461 -0.182 1 97.69 49 LEU B N 1
ATOM 1426 C CA . LEU B 1 49 ? -4.613 -11.656 -0.768 1 97.69 49 LEU B CA 1
ATOM 1427 C C . LEU B 1 49 ? -3.727 -12.5 -1.676 1 97.69 49 LEU B C 1
ATOM 1429 O O . LEU B 1 49 ? -3.504 -13.68 -1.407 1 97.69 49 LEU B O 1
ATOM 1433 N N . VAL B 1 50 ? -3.213 -11.891 -2.746 1 98.38 50 VAL B N 1
ATOM 1434 C CA . VAL B 1 50 ? -2.281 -12.562 -3.646 1 98.38 50 VAL B CA 1
ATOM 1435 C C . VAL B 1 50 ? -0.922 -11.867 -3.592 1 98.38 50 VAL B C 1
ATOM 1437 O O . VAL B 1 50 ? -0.835 -10.648 -3.729 1 98.38 50 VAL B O 1
ATOM 1440 N N . LEU B 1 51 ? 0.086 -12.609 -3.299 1 98.69 51 LEU B N 1
ATOM 1441 C CA . LEU B 1 51 ? 1.465 -12.188 -3.512 1 98.69 51 LEU B CA 1
ATOM 1442 C C . LEU B 1 51 ? 1.99 -12.695 -4.852 1 98.69 51 LEU B C 1
ATOM 1444 O O . LEU B 1 51 ? 2.025 -13.906 -5.086 1 98.69 51 LEU B O 1
ATOM 1448 N N . LEU B 1 52 ? 2.477 -11.758 -5.664 1 98.44 52 LEU B N 1
ATOM 1449 C CA . LEU B 1 52 ? 2.623 -12.102 -7.074 1 98.44 52 LEU B CA 1
ATOM 1450 C C . LEU B 1 52 ? 3.973 -11.633 -7.609 1 98.44 52 LEU B C 1
ATOM 1452 O O . LEU B 1 52 ? 4.324 -10.461 -7.484 1 98.44 52 LEU B O 1
ATOM 1456 N N . ASP B 1 53 ? 4.703 -12.539 -8.203 1 97.75 53 ASP B N 1
ATOM 1457 C CA . ASP B 1 53 ? 5.883 -12.156 -8.977 1 97.75 53 ASP B CA 1
ATOM 1458 C C . ASP B 1 53 ? 5.488 -11.609 -10.344 1 97.75 53 ASP B C 1
ATOM 1460 O O . ASP B 1 53 ? 4.512 -12.062 -10.945 1 97.75 53 ASP B O 1
ATOM 1464 N N . TRP B 1 54 ? 6.23 -10.672 -10.828 1 96.25 54 TRP B N 1
ATOM 1465 C CA . TRP B 1 54 ? 6.02 -10.117 -12.164 1 96.25 54 TRP B CA 1
ATOM 1466 C C . TRP B 1 54 ? 6.375 -11.133 -13.242 1 96.25 54 TRP B C 1
ATOM 1468 O O . TRP B 1 54 ? 5.582 -11.375 -14.156 1 96.25 54 TRP B O 1
ATOM 1478 N N . MET B 1 55 ? 7.574 -11.625 -13.062 1 93.5 55 MET B N 1
ATOM 1479 C CA . MET B 1 55 ? 8.086 -12.547 -14.062 1 93.5 55 MET B CA 1
ATOM 1480 C C . MET B 1 55 ? 7.68 -13.984 -13.742 1 93.5 55 MET B C 1
ATOM 1482 O O . MET B 1 55 ? 8.156 -14.555 -12.758 1 93.5 55 MET B O 1
ATOM 1486 N N . LEU B 1 56 ? 6.891 -14.547 -14.586 1 94.25 56 LEU B N 1
ATOM 1487 C CA . LEU B 1 56 ? 6.453 -15.938 -14.484 1 94.25 56 LEU B CA 1
ATOM 1488 C C . LEU B 1 56 ? 6.711 -16.672 -15.797 1 94.25 56 LEU B C 1
ATOM 1490 O O . LEU B 1 56 ? 6.656 -16.078 -16.875 1 94.25 56 LEU B O 1
ATOM 1494 N N . PRO B 1 57 ? 7.191 -17.953 -15.836 1 87.06 57 PRO B N 1
ATOM 1495 C CA . PRO B 1 57 ? 7.477 -18.719 -17.062 1 87.06 57 PRO B CA 1
ATOM 1496 C C . PRO B 1 57 ? 6.309 -18.719 -18.031 1 87.06 57 PRO B C 1
ATOM 1498 O O . PRO B 1 57 ? 6.516 -18.641 -19.25 1 87.06 57 PRO B O 1
ATOM 1501 N N . SER B 1 58 ? 5.094 -18.875 -17.844 1 80.88 58 SER B N 1
ATOM 1502 C CA . SER B 1 58 ? 3.955 -19 -18.75 1 80.88 58 SER B CA 1
ATOM 1503 C C . SER B 1 58 ? 3.104 -17.734 -18.734 1 80.88 58 SER B C 1
ATOM 1505 O O . SER B 1 58 ? 1.907 -17.781 -19.031 1 80.88 58 SER B O 1
ATOM 1507 N N . GLY B 1 59 ? 3.736 -16.562 -18.531 1 83 59 GLY B N 1
ATOM 1508 C CA . GLY B 1 59 ? 3.002 -15.312 -18.5 1 83 59 GLY B CA 1
ATOM 1509 C C . GLY B 1 59 ? 3.654 -14.266 -17.609 1 83 59 GLY B C 1
ATOM 1510 O O . GLY B 1 59 ? 4.816 -14.406 -17.234 1 83 59 GLY B O 1
ATOM 1511 N N . SER B 1 60 ? 2.912 -13.188 -17.484 1 92.12 60 SER B N 1
ATOM 1512 C CA . SER B 1 60 ? 3.42 -12.148 -16.609 1 92.12 60 SER B CA 1
ATOM 1513 C C . SER B 1 60 ? 2.471 -11.906 -15.43 1 92.12 60 SER B C 1
ATOM 1515 O O . SER B 1 60 ? 1.263 -12.125 -15.555 1 92.12 60 SER B O 1
ATOM 1517 N N . GLY B 1 61 ? 3.09 -11.578 -14.367 1 95 61 GLY B N 1
ATOM 1518 C CA . GLY B 1 61 ? 2.27 -11.172 -13.234 1 95 61 GLY B CA 1
ATOM 1519 C C . GLY B 1 61 ? 1.244 -10.109 -13.594 1 95 61 GLY B C 1
ATOM 1520 O O . GLY B 1 61 ? 0.125 -10.125 -13.078 1 95 61 GLY B O 1
ATOM 1521 N N . LEU B 1 62 ? 1.538 -9.25 -14.531 1 95.81 62 LEU B N 1
ATOM 1522 C CA . LEU B 1 62 ? 0.619 -8.195 -14.945 1 95.81 62 LEU B CA 1
ATOM 1523 C C . LEU B 1 62 ? -0.602 -8.773 -15.648 1 95.81 62 LEU B C 1
ATOM 1525 O O . LEU B 1 62 ? -1.727 -8.32 -15.43 1 95.81 62 LEU B O 1
ATOM 1529 N N . GLN B 1 63 ? -0.396 -9.719 -16.453 1 95.31 63 GLN B N 1
ATOM 1530 C CA . GLN B 1 63 ? -1.503 -10.398 -17.109 1 95.31 63 GLN B CA 1
ATOM 1531 C C . GLN B 1 63 ? -2.43 -11.062 -16.094 1 95.31 63 GLN B C 1
ATOM 1533 O O . GLN B 1 63 ? -3.65 -11.055 -16.266 1 95.31 63 GLN B O 1
ATOM 1538 N N . PHE B 1 64 ? -1.797 -11.617 -15.117 1 96.31 64 PHE B N 1
ATOM 1539 C CA . PHE B 1 64 ? -2.553 -12.273 -14.055 1 96.31 64 PHE B CA 1
ATOM 1540 C C . PHE B 1 64 ? -3.455 -11.273 -13.344 1 96.31 64 PHE B C 1
ATOM 1542 O O . PHE B 1 64 ? -4.633 -11.555 -13.102 1 96.31 64 PHE B O 1
ATOM 1549 N N . ILE B 1 65 ? -2.92 -10.086 -13.055 1 97.44 65 ILE B N 1
ATOM 1550 C CA . ILE B 1 65 ? -3.707 -9.047 -12.398 1 97.44 65 ILE B CA 1
ATOM 1551 C C . ILE B 1 65 ? -4.875 -8.641 -13.297 1 97.44 65 ILE B C 1
ATOM 1553 O O . ILE B 1 65 ? -6.016 -8.539 -12.828 1 97.44 65 ILE B O 1
ATOM 1557 N N . LYS B 1 66 ? -4.578 -8.43 -14.57 1 96.12 66 LYS B N 1
ATOM 1558 C CA . LYS B 1 66 ? -5.629 -8.062 -15.516 1 96.12 66 LYS B CA 1
ATOM 1559 C C . LYS B 1 66 ? -6.738 -9.109 -15.539 1 96.12 66 LYS B C 1
ATOM 1561 O O . LYS B 1 66 ? -7.922 -8.766 -15.578 1 96.12 66 LYS B O 1
ATOM 1566 N N . HIS B 1 67 ? -6.305 -10.328 -15.555 1 94.81 67 HIS B N 1
ATOM 1567 C CA . HIS B 1 67 ? -7.25 -11.438 -15.508 1 94.81 67 HIS B CA 1
ATOM 1568 C C . HIS B 1 67 ? -8.125 -11.367 -14.266 1 94.81 67 HIS B C 1
ATOM 1570 O O . HIS B 1 67 ? -9.352 -11.477 -14.359 1 94.81 67 HIS B O 1
ATOM 1576 N N . MET B 1 68 ? -7.617 -11.125 -13.125 1 96.19 68 MET B N 1
ATOM 1577 C CA . MET B 1 68 ? -8.336 -11.055 -11.852 1 96.19 68 MET B CA 1
ATOM 1578 C C . MET B 1 68 ? -9.336 -9.898 -11.859 1 96.19 68 MET B C 1
ATOM 1580 O O . MET B 1 68 ? -10.469 -10.047 -11.398 1 96.19 68 MET B O 1
ATOM 1584 N N . LYS B 1 69 ? -8.859 -8.766 -12.375 1 94.19 69 LYS B N 1
ATOM 1585 C CA . LYS B 1 69 ? -9.656 -7.547 -12.32 1 94.19 69 LYS B CA 1
ATOM 1586 C C . LYS B 1 69 ? -10.875 -7.641 -13.234 1 94.19 69 LYS B C 1
ATOM 1588 O O . LYS B 1 69 ? -11.859 -6.93 -13.039 1 94.19 69 LYS B O 1
ATOM 1593 N N . ARG B 1 70 ? -10.812 -8.523 -14.188 1 93.12 70 ARG B N 1
ATOM 1594 C CA . ARG B 1 70 ? -11.914 -8.711 -15.133 1 93.12 70 ARG B CA 1
ATOM 1595 C C . ARG B 1 70 ? -13 -9.602 -14.539 1 93.12 70 ARG B C 1
ATOM 1597 O O . ARG B 1 70 ? -14.133 -9.625 -15.023 1 93.12 70 ARG B O 1
ATOM 1604 N N . GLU B 1 71 ? -12.641 -10.328 -13.578 1 93.12 71 GLU B N 1
ATOM 1605 C CA . GLU B 1 71 ? -13.555 -11.305 -12.992 1 93.12 71 GLU B CA 1
ATOM 1606 C C . GLU B 1 71 ? -14.203 -10.758 -11.719 1 93.12 71 GLU B C 1
ATOM 1608 O O . GLU B 1 71 ? -13.5 -10.32 -10.805 1 93.12 71 GLU B O 1
ATOM 1613 N N . ALA B 1 72 ? -15.492 -10.844 -11.562 1 92.56 72 ALA B N 1
ATOM 1614 C CA . ALA B 1 72 ? -16.266 -10.273 -10.469 1 92.56 72 ALA B CA 1
ATOM 1615 C C . ALA B 1 72 ? -15.836 -10.859 -9.125 1 92.56 72 ALA B C 1
ATOM 1617 O O . ALA B 1 72 ? -15.773 -10.148 -8.125 1 92.56 72 ALA B O 1
ATOM 1618 N N . LEU B 1 73 ? -15.508 -12.109 -9.18 1 93.62 73 LEU B N 1
ATOM 1619 C CA . LEU B 1 73 ? -15.242 -12.812 -7.93 1 93.62 73 LEU B CA 1
ATOM 1620 C C . LEU B 1 73 ? -13.828 -12.539 -7.441 1 93.62 73 LEU B C 1
ATOM 1622 O O . LEU B 1 73 ? -13.516 -12.773 -6.27 1 93.62 73 LEU B O 1
ATOM 1626 N N . THR B 1 74 ? -12.961 -12.039 -8.328 1 96 74 THR B N 1
ATOM 1627 C CA . THR B 1 74 ? -11.57 -11.93 -7.93 1 96 74 THR B CA 1
ATOM 1628 C C . THR B 1 74 ? -11.086 -10.484 -8.023 1 96 74 THR B C 1
ATOM 1630 O O . THR B 1 74 ? -10.023 -10.141 -7.504 1 96 74 THR B O 1
ATOM 1633 N N . ARG B 1 75 ? -11.875 -9.586 -8.555 1 94 75 ARG B N 1
ATOM 1634 C CA . ARG B 1 75 ? -11.43 -8.242 -8.891 1 94 75 ARG B CA 1
ATOM 1635 C C . ARG B 1 75 ? -11.109 -7.441 -7.629 1 94 75 ARG B C 1
ATOM 1637 O O . ARG B 1 75 ? -10.273 -6.539 -7.66 1 94 75 ARG B O 1
ATOM 1644 N N . ASP B 1 76 ? -11.727 -7.875 -6.527 1 92.88 76 ASP B N 1
ATOM 1645 C CA . ASP B 1 76 ? -11.547 -7.074 -5.32 1 92.88 76 ASP B CA 1
ATOM 1646 C C . ASP B 1 76 ? -10.492 -7.695 -4.402 1 92.88 76 ASP B C 1
ATOM 1648 O O . ASP B 1 76 ? -10.148 -7.121 -3.371 1 92.88 76 ASP B O 1
ATOM 1652 N N . ILE B 1 77 ? -10 -8.844 -4.773 1 95.12 77 ILE B N 1
ATOM 1653 C CA . ILE B 1 77 ? -8.93 -9.453 -3.992 1 95.12 77 ILE B CA 1
ATOM 1654 C C . ILE B 1 77 ? -7.645 -8.641 -4.148 1 95.12 77 ILE B C 1
ATOM 1656 O O . IL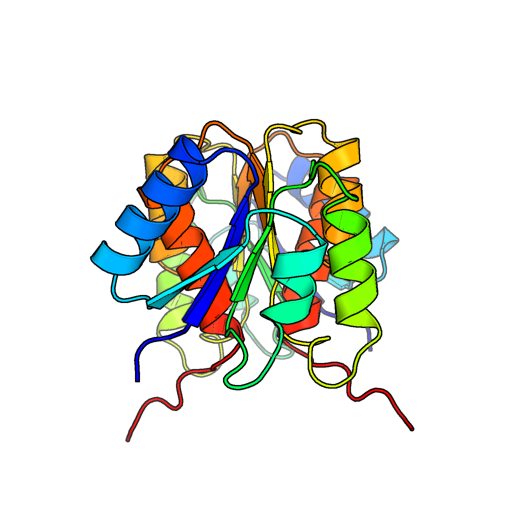E B 1 77 ? -7.168 -8.43 -5.266 1 95.12 77 ILE B O 1
ATOM 1660 N N . PRO B 1 78 ? -7.062 -8.172 -3.061 1 96.94 78 PRO B N 1
ATOM 1661 C CA . PRO B 1 78 ? -5.844 -7.367 -3.168 1 96.94 78 PRO B CA 1
ATOM 1662 C C . PRO B 1 78 ? -4.656 -8.164 -3.709 1 96.94 78 PRO B C 1
ATOM 1664 O O . PRO B 1 78 ? -4.508 -9.352 -3.396 1 96.94 78 PRO B O 1
ATOM 1667 N N . VAL B 1 79 ? -3.891 -7.453 -4.492 1 97.69 79 VAL B N 1
ATOM 1668 C CA . VAL B 1 79 ? -2.684 -8.047 -5.059 1 97.69 79 VAL B CA 1
ATOM 1669 C C . VAL B 1 79 ? -1.463 -7.227 -4.648 1 97.69 79 VAL B C 1
ATOM 1671 O O . VAL B 1 79 ? -1.457 -6 -4.785 1 97.69 79 VAL B O 1
ATOM 1674 N N . MET B 1 80 ? -0.478 -7.875 -4.121 1 98.25 80 MET B N 1
ATOM 1675 C CA . MET B 1 80 ? 0.829 -7.277 -3.863 1 98.25 80 MET B CA 1
ATOM 1676 C C . MET B 1 80 ? 1.899 -7.906 -4.75 1 98.25 80 MET B C 1
ATOM 1678 O O . MET B 1 80 ? 2.102 -9.117 -4.719 1 98.25 80 MET B O 1
ATOM 1682 N N . MET B 1 81 ? 2.523 -7.043 -5.504 1 98.06 81 MET B N 1
ATOM 1683 C CA . MET B 1 81 ? 3.607 -7.539 -6.348 1 98.06 81 MET B CA 1
ATOM 1684 C C . MET B 1 81 ? 4.895 -7.688 -5.547 1 98.06 81 MET B C 1
ATOM 1686 O O . MET B 1 81 ? 5.242 -6.809 -4.754 1 98.06 81 MET B O 1
ATOM 1690 N N . LEU B 1 82 ? 5.555 -8.812 -5.652 1 97.31 82 LEU B N 1
ATOM 1691 C CA . LEU B 1 82 ? 6.867 -9.117 -5.086 1 97.31 82 LEU B CA 1
ATOM 1692 C C . LEU B 1 82 ? 7.832 -9.57 -6.172 1 97.31 82 LEU B C 1
ATOM 1694 O O . LEU B 1 82 ? 7.762 -10.711 -6.637 1 97.31 82 LEU B O 1
ATOM 1698 N N . THR B 1 83 ? 8.766 -8.648 -6.602 1 95.94 83 THR B N 1
ATOM 1699 C CA . THR B 1 83 ? 9.5 -8.906 -7.832 1 95.94 83 THR B CA 1
ATOM 1700 C C . THR B 1 83 ? 10.875 -8.25 -7.793 1 95.94 83 THR B C 1
ATOM 1702 O O . THR B 1 83 ? 11.117 -7.352 -6.984 1 95.94 83 THR B O 1
ATOM 1705 N N . ALA B 1 84 ? 11.719 -8.688 -8.648 1 94.25 84 ALA B N 1
ATOM 1706 C CA . ALA B 1 84 ? 13.062 -8.117 -8.758 1 94.25 84 ALA B CA 1
ATOM 1707 C C . ALA B 1 84 ? 13.047 -6.828 -9.578 1 94.25 84 ALA B C 1
ATOM 1709 O O . ALA B 1 84 ? 14.039 -6.098 -9.617 1 94.25 84 ALA B O 1
ATOM 1710 N N . ARG B 1 85 ? 11.961 -6.574 -10.219 1 92.81 85 ARG B N 1
ATOM 1711 C CA . ARG B 1 85 ? 11.844 -5.363 -11.031 1 92.81 85 ARG B CA 1
ATOM 1712 C C . ARG B 1 85 ? 11.664 -4.133 -10.148 1 92.81 85 ARG B C 1
ATOM 1714 O O . ARG B 1 85 ? 10.586 -3.904 -9.602 1 92.81 85 ARG B O 1
ATOM 1721 N N . GLY B 1 86 ? 12.617 -3.318 -10.125 1 91.38 86 GLY B N 1
ATOM 1722 C CA . GLY B 1 86 ? 12.594 -2.234 -9.164 1 91.38 86 GLY B CA 1
ATOM 1723 C C . GLY B 1 86 ? 12.57 -0.86 -9.805 1 91.38 86 GLY B C 1
ATOM 1724 O O . GLY B 1 86 ? 12.523 0.156 -9.109 1 91.38 86 GLY B O 1
ATOM 1725 N N . GLU B 1 87 ? 12.5 -0.842 -11.133 1 92.12 87 GLU B N 1
ATOM 1726 C CA . GLU B 1 87 ? 12.484 0.459 -11.789 1 92.12 87 GLU B CA 1
ATOM 1727 C C . GLU B 1 87 ? 11.164 1.188 -11.539 1 92.12 87 GLU B C 1
ATOM 1729 O O . GLU B 1 87 ? 10.117 0.555 -11.391 1 92.12 87 GLU B O 1
ATOM 1734 N N . GLU B 1 88 ? 11.219 2.457 -11.516 1 91.5 88 GLU B N 1
ATOM 1735 C CA . GLU B 1 88 ? 10.055 3.299 -11.25 1 91.5 88 GLU B CA 1
ATOM 1736 C C . GLU B 1 88 ? 8.93 3.004 -12.242 1 91.5 88 GLU B C 1
ATOM 1738 O O . GLU B 1 88 ? 7.77 2.904 -11.852 1 91.5 88 GLU B O 1
ATOM 1743 N N . GLU B 1 89 ? 9.32 2.949 -13.523 1 94.25 89 GLU B N 1
ATOM 1744 C CA . GLU B 1 89 ? 8.32 2.691 -14.555 1 94.25 89 GLU B CA 1
ATOM 1745 C C . GLU B 1 89 ? 7.582 1.385 -14.297 1 94.25 89 GLU B C 1
ATOM 1747 O O . GLU B 1 89 ? 6.367 1.3 -14.508 1 94.25 89 GLU B O 1
ATOM 1752 N N . ASP B 1 90 ? 8.32 0.445 -13.844 1 95.12 90 ASP B N 1
ATOM 1753 C CA . ASP B 1 90 ? 7.719 -0.849 -13.539 1 95.12 90 ASP B CA 1
ATOM 1754 C C . ASP B 1 90 ? 6.789 -0.751 -12.336 1 95.12 90 ASP B C 1
ATOM 1756 O O . ASP B 1 90 ? 5.684 -1.293 -12.352 1 95.12 90 ASP B O 1
ATOM 1760 N N . ARG B 1 91 ? 7.242 -0.067 -11.336 1 95.38 91 ARG B N 1
ATOM 1761 C CA . ARG B 1 91 ? 6.43 0.123 -10.141 1 95.38 91 ARG B CA 1
ATOM 1762 C C . ARG B 1 91 ? 5.117 0.824 -10.477 1 95.38 91 ARG B C 1
ATOM 1764 O O . ARG B 1 91 ? 4.047 0.372 -10.07 1 95.38 91 ARG B O 1
ATOM 1771 N N . VAL B 1 92 ? 5.188 1.829 -11.258 1 96 92 VAL B N 1
ATOM 1772 C CA . VAL B 1 92 ? 4.016 2.602 -11.656 1 96 92 VAL B CA 1
ATOM 1773 C C . VAL B 1 92 ? 3.074 1.727 -12.484 1 96 92 VAL B C 1
ATOM 1775 O O . VAL B 1 92 ? 1.869 1.686 -12.227 1 96 92 VAL B O 1
ATOM 1778 N N . ARG B 1 93 ? 3.621 1.014 -13.375 1 96.06 93 ARG B N 1
ATOM 1779 C CA . ARG B 1 93 ? 2.818 0.137 -14.227 1 96.06 93 ARG B CA 1
ATOM 1780 C C . ARG B 1 93 ? 2.094 -0.914 -13.391 1 96.06 93 ARG B C 1
ATOM 1782 O O . ARG B 1 93 ? 0.904 -1.164 -13.602 1 96.06 93 ARG B O 1
ATOM 1789 N N . GLY B 1 94 ? 2.822 -1.526 -12.508 1 96.81 94 GLY B N 1
ATOM 1790 C CA . GLY B 1 94 ? 2.225 -2.529 -11.641 1 96.81 94 GLY B CA 1
ATOM 1791 C C . GLY B 1 94 ? 1.055 -2.002 -10.836 1 96.81 94 GLY B C 1
ATOM 1792 O O . GLY B 1 94 ? -0.001 -2.635 -10.773 1 96.81 94 GLY B O 1
ATOM 1793 N N . LEU B 1 95 ? 1.227 -0.836 -10.25 1 96.31 95 LEU B N 1
ATOM 1794 C CA . LEU B 1 95 ? 0.188 -0.222 -9.43 1 96.31 95 LEU B CA 1
ATOM 1795 C C . LEU B 1 95 ? -0.992 0.22 -10.289 1 96.31 95 LEU B C 1
ATOM 1797 O O . LEU B 1 95 ? -2.148 0.054 -9.898 1 96.31 95 LEU B O 1
ATOM 1801 N N . GLU B 1 96 ? -0.771 0.705 -11.453 1 95.44 96 GLU B N 1
ATOM 1802 C CA . GLU B 1 96 ? -1.816 1.212 -12.336 1 95.44 96 GLU B CA 1
ATOM 1803 C C . GLU B 1 96 ? -2.672 0.075 -12.883 1 95.44 96 GLU B C 1
ATOM 1805 O O . GLU B 1 96 ? -3.871 0.248 -13.117 1 95.44 96 GLU B O 1
ATOM 1810 N N . VAL B 1 97 ? -1.999 -1.049 -13.07 1 95.31 97 VAL B N 1
ATOM 1811 C CA . VAL B 1 97 ? -2.736 -2.184 -13.617 1 95.31 97 VAL B CA 1
ATOM 1812 C C . VAL B 1 97 ? -3.688 -2.74 -12.562 1 95.31 97 VAL B C 1
ATOM 1814 O O . VAL B 1 97 ? -4.691 -3.375 -12.891 1 95.31 97 VAL B O 1
ATOM 1817 N N . GLY B 1 98 ? -3.254 -2.596 -11.273 1 95.44 98 GLY B N 1
ATOM 1818 C CA . GLY B 1 98 ? -4.234 -3.018 -10.289 1 95.44 98 GLY B CA 1
ATOM 1819 C C . GLY B 1 98 ? -3.605 -3.5 -8.992 1 95.44 98 GLY B C 1
ATOM 1820 O O . GLY B 1 98 ? -4.312 -3.857 -8.047 1 95.44 98 GLY B O 1
ATOM 1821 N N . ALA B 1 99 ? -2.283 -3.523 -8.953 1 97.06 99 ALA B N 1
ATOM 1822 C CA . ALA B 1 99 ? -1.632 -3.934 -7.711 1 97.06 99 ALA B CA 1
ATOM 1823 C C . ALA B 1 99 ? -1.918 -2.943 -6.586 1 97.06 99 ALA B C 1
ATOM 1825 O O . ALA B 1 99 ? -1.959 -1.732 -6.812 1 97.06 99 ALA B O 1
ATOM 1826 N N . ASP B 1 100 ? -2.018 -3.453 -5.391 1 95.94 100 ASP B N 1
ATOM 1827 C CA . ASP B 1 100 ? -2.301 -2.627 -4.219 1 95.94 100 ASP B CA 1
ATOM 1828 C C . ASP B 1 100 ? -1.011 -2.199 -3.525 1 95.94 100 ASP B C 1
ATOM 1830 O O . ASP B 1 100 ? -1.011 -1.252 -2.736 1 95.94 100 ASP B O 1
ATOM 1834 N N . ASP B 1 101 ? -0.004 -2.941 -3.729 1 96.5 101 ASP B N 1
ATOM 1835 C CA . ASP B 1 101 ? 1.336 -2.637 -3.236 1 96.5 101 ASP B CA 1
ATOM 1836 C C . ASP B 1 101 ? 2.404 -3.242 -4.145 1 96.5 101 ASP B C 1
ATOM 1838 O O . ASP B 1 101 ? 2.104 -4.0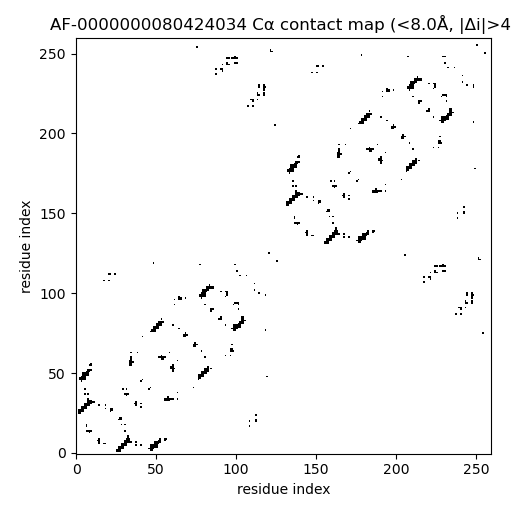94 -4.984 1 96.5 101 ASP B O 1
ATOM 1842 N N . TYR B 1 102 ? 3.561 -2.732 -4.02 1 97.19 102 TYR B N 1
ATOM 1843 C CA . TYR B 1 102 ? 4.703 -3.135 -4.832 1 97.19 102 TYR B CA 1
ATOM 1844 C C . TYR B 1 102 ? 5.965 -3.238 -3.982 1 97.19 102 TYR B C 1
ATOM 1846 O O . TYR B 1 102 ? 6.434 -2.24 -3.428 1 97.19 102 TYR B O 1
ATOM 1854 N N . ILE B 1 103 ? 6.492 -4.465 -3.908 1 96.19 103 ILE B N 1
ATOM 1855 C CA . ILE B 1 103 ? 7.668 -4.75 -3.09 1 96.19 103 ILE B CA 1
ATOM 1856 C C . ILE B 1 103 ? 8.789 -5.293 -3.971 1 96.19 103 ILE B C 1
ATOM 1858 O O . ILE B 1 103 ? 8.594 -6.25 -4.723 1 96.19 103 ILE B O 1
ATOM 1862 N N . THR B 1 104 ? 9.961 -4.711 -3.844 1 95.69 104 THR B N 1
ATOM 1863 C CA . THR B 1 104 ? 11.086 -5.133 -4.668 1 95.69 104 THR B CA 1
ATOM 1864 C C . THR B 1 104 ? 11.953 -6.148 -3.924 1 95.69 104 THR B C 1
ATOM 1866 O O . THR B 1 104 ? 12.148 -6.031 -2.713 1 95.69 104 THR B O 1
ATOM 1869 N N . LYS B 1 105 ? 12.383 -7.102 -4.629 1 95.56 105 LYS B N 1
ATOM 1870 C CA . LYS B 1 105 ? 13.414 -8.016 -4.133 1 95.56 105 LYS B CA 1
ATOM 1871 C C . LYS B 1 105 ? 14.805 -7.402 -4.277 1 95.56 105 LYS B C 1
ATOM 1873 O O . LYS B 1 105 ? 15.117 -6.785 -5.297 1 95.56 105 LYS B O 1
ATOM 1878 N N . PRO B 1 106 ? 15.664 -7.645 -3.262 1 94.88 106 PRO B N 1
ATOM 1879 C CA . PRO B 1 106 ? 15.453 -8.359 -2.004 1 94.88 106 PRO B CA 1
ATOM 1880 C C . PRO B 1 106 ? 14.539 -7.609 -1.041 1 94.88 106 PRO B C 1
ATOM 1882 O O . PRO B 1 106 ? 14.398 -6.387 -1.145 1 94.88 106 PRO B O 1
ATOM 1885 N N . PHE B 1 107 ? 13.891 -8.359 -0.19 1 93.12 107 PHE B N 1
ATOM 1886 C CA . PHE B 1 107 ? 12.945 -7.762 0.752 1 93.12 107 PHE B CA 1
ATOM 1887 C C . PHE B 1 107 ? 13.195 -8.281 2.162 1 93.12 107 PHE B C 1
ATOM 1889 O O . PHE B 1 107 ? 13.789 -9.344 2.344 1 93.12 107 PHE B O 1
ATOM 1896 N N . SER B 1 108 ? 12.68 -7.492 3.109 1 94.25 108 SER B N 1
ATOM 1897 C CA . SER B 1 108 ? 12.695 -7.875 4.516 1 94.25 108 SER B CA 1
ATOM 1898 C C . SER B 1 108 ? 11.414 -8.609 4.902 1 94.25 108 SER B C 1
ATOM 1900 O O . SER B 1 108 ? 10.312 -8.148 4.598 1 94.25 108 SER B O 1
ATOM 1902 N N . PRO B 1 109 ? 11.57 -9.781 5.586 1 96.56 109 PRO B N 1
ATOM 1903 C CA . PRO B 1 109 ? 10.367 -10.477 6.059 1 96.56 109 PRO B CA 1
ATOM 1904 C C . PRO B 1 109 ? 9.484 -9.586 6.934 1 96.56 109 PRO B C 1
ATOM 1906 O O . PRO B 1 109 ? 8.25 -9.648 6.828 1 96.56 109 PRO B O 1
ATOM 1909 N N . LYS B 1 110 ? 10.148 -8.766 7.734 1 96.25 110 LYS B N 1
ATOM 1910 C CA . LYS B 1 110 ? 9.391 -7.871 8.609 1 96.25 110 LYS B CA 1
ATOM 1911 C C . LYS B 1 110 ? 8.602 -6.848 7.797 1 96.25 110 LYS B C 1
ATOM 1913 O O . LYS B 1 110 ? 7.434 -6.582 8.094 1 96.25 110 LYS B O 1
ATOM 1918 N N . GLU B 1 111 ? 9.227 -6.297 6.844 1 95.19 111 GLU B N 1
ATOM 1919 C CA . GLU B 1 111 ? 8.539 -5.324 5.992 1 95.19 111 GLU B CA 1
ATOM 1920 C C . GLU B 1 111 ? 7.41 -5.98 5.203 1 95.19 111 GLU B C 1
ATOM 1922 O O . GLU B 1 111 ? 6.328 -5.406 5.066 1 95.19 111 GLU B O 1
ATOM 1927 N N . LEU B 1 112 ? 7.719 -7.172 4.648 1 97.62 112 LEU B N 1
ATOM 1928 C CA . LEU B 1 112 ? 6.699 -7.91 3.912 1 97.62 112 LEU B CA 1
ATOM 1929 C C . LEU B 1 112 ? 5.445 -8.094 4.758 1 97.62 112 LEU B C 1
ATOM 1931 O O . LEU B 1 112 ? 4.34 -7.773 4.316 1 97.62 112 LEU B O 1
ATOM 1935 N N . VAL B 1 113 ? 5.613 -8.516 5.977 1 97.81 113 VAL B N 1
ATOM 1936 C CA . VAL B 1 113 ? 4.496 -8.797 6.871 1 97.81 113 VAL B CA 1
ATOM 1937 C C . VAL B 1 113 ? 3.773 -7.496 7.219 1 97.81 113 VAL B C 1
ATOM 1939 O O . VAL B 1 113 ? 2.541 -7.449 7.238 1 97.81 113 VAL B O 1
ATOM 1942 N N . ALA B 1 114 ? 4.535 -6.477 7.488 1 96.88 114 ALA B N 1
ATOM 1943 C CA . ALA B 1 114 ? 3.943 -5.184 7.82 1 96.88 114 ALA B CA 1
ATOM 1944 C C . ALA B 1 114 ? 3.07 -4.672 6.68 1 96.88 114 ALA B C 1
ATOM 1946 O O . ALA B 1 114 ? 1.991 -4.121 6.914 1 96.88 114 ALA B O 1
ATOM 1947 N N . ARG B 1 115 ? 3.533 -4.824 5.48 1 97.56 115 ARG B N 1
ATOM 1948 C CA . ARG B 1 115 ? 2.785 -4.367 4.309 1 97.56 115 ARG B CA 1
ATOM 1949 C C . ARG B 1 115 ? 1.537 -5.219 4.098 1 97.56 115 ARG B C 1
ATOM 1951 O O . ARG B 1 115 ? 0.473 -4.691 3.762 1 97.56 115 ARG B O 1
ATOM 1958 N N . ILE B 1 116 ? 1.653 -6.496 4.297 1 97.38 116 ILE B N 1
ATOM 1959 C CA . ILE B 1 116 ? 0.498 -7.383 4.195 1 97.38 116 ILE B CA 1
ATOM 1960 C C . ILE B 1 116 ? -0.563 -6.965 5.211 1 97.38 116 ILE B C 1
ATOM 1962 O O . ILE B 1 116 ? -1.744 -6.852 4.875 1 97.38 116 ILE B O 1
ATOM 1966 N N . ASN B 1 117 ? -0.122 -6.688 6.418 1 96.06 117 ASN B N 1
ATOM 1967 C CA . ASN B 1 117 ? -1.04 -6.262 7.469 1 96.06 117 ASN B CA 1
ATOM 1968 C C . ASN B 1 117 ? -1.749 -4.961 7.102 1 96.06 117 ASN B C 1
ATOM 1970 O O . ASN B 1 117 ? -2.945 -4.812 7.352 1 96.06 117 ASN B O 1
ATOM 1974 N N . ALA B 1 118 ? -1.012 -4.098 6.527 1 93.5 118 ALA B N 1
ATOM 1975 C CA . ALA B 1 118 ? -1.58 -2.812 6.125 1 93.5 118 ALA B CA 1
ATOM 1976 C C . ALA B 1 118 ? -2.68 -3 5.086 1 93.5 118 ALA B C 1
ATOM 1978 O O . ALA B 1 118 ? -3.738 -2.373 5.172 1 93.5 118 ALA B O 1
ATOM 1979 N N . VAL B 1 119 ? -2.426 -3.828 4.105 1 93.81 119 VAL B N 1
ATOM 1980 C CA . VAL B 1 119 ? -3.393 -4.078 3.041 1 93.81 119 VAL B CA 1
ATOM 1981 C C . VAL B 1 119 ? -4.617 -4.793 3.609 1 93.81 119 VAL B C 1
ATOM 1983 O O . VAL B 1 119 ? -5.754 -4.457 3.266 1 93.81 119 VAL B O 1
ATOM 1986 N N . MET B 1 120 ? -4.398 -5.699 4.531 1 90.88 120 MET B N 1
ATOM 1987 C CA . MET B 1 120 ? -5.465 -6.512 5.109 1 90.88 120 MET B CA 1
ATOM 1988 C C . MET B 1 120 ? -6.367 -5.668 6.008 1 90.88 120 MET B C 1
ATOM 1990 O O . MET B 1 120 ? -7.566 -5.934 6.117 1 90.88 120 MET B O 1
ATOM 1994 N N . ARG B 1 121 ? -5.805 -4.715 6.641 1 87.12 121 ARG B N 1
ATOM 1995 C CA . ARG B 1 121 ? -6.578 -3.836 7.512 1 87.12 121 ARG B CA 1
ATOM 1996 C C . ARG B 1 121 ? -7.656 -3.1 6.73 1 87.12 121 ARG B C 1
ATOM 1998 O O . ARG B 1 121 ? -8.711 -2.771 7.277 1 87.12 121 ARG B O 1
ATOM 2005 N N . ARG B 1 122 ? -7.441 -2.812 5.52 1 82.56 122 ARG B N 1
ATOM 2006 C CA . ARG B 1 122 ? -8.344 -2.004 4.711 1 82.56 122 ARG B CA 1
ATOM 2007 C C . ARG B 1 122 ? -9.5 -2.844 4.172 1 82.56 122 ARG B C 1
ATOM 2009 O O . ARG B 1 122 ? -10.531 -2.307 3.775 1 82.56 122 ARG B O 1
ATOM 2016 N N . ILE B 1 123 ? -9.305 -4.109 3.877 1 73.5 123 ILE B N 1
ATOM 2017 C CA . ILE B 1 123 ? -10.344 -5 3.367 1 73.5 123 ILE B CA 1
ATOM 2018 C C . ILE B 1 123 ? -11.383 -5.254 4.453 1 73.5 123 ILE B C 1
ATOM 2020 O O . ILE B 1 123 ? -12.586 -5.301 4.168 1 73.5 123 ILE B O 1
ATOM 2024 N N . SER B 1 124 ? -11.031 -5.641 5.648 1 62.34 124 SER B N 1
ATOM 2025 C CA . SER B 1 124 ? -11.961 -5.961 6.727 1 62.34 124 SER B CA 1
ATOM 2026 C C . SER B 1 124 ? -12.047 -4.816 7.738 1 62.34 124 SER B C 1
ATOM 2028 O O . SER B 1 124 ? -11.344 -4.824 8.75 1 62.34 124 SER B O 1
ATOM 2030 N N . PRO B 1 125 ? -12.648 -3.693 7.301 1 52.44 125 PRO B N 1
ATOM 2031 C CA . PRO B 1 125 ? -12.695 -2.738 8.406 1 52.44 125 PRO B CA 1
ATOM 2032 C C . PRO B 1 125 ? -13.141 -3.381 9.719 1 52.44 125 PRO B C 1
ATOM 2034 O O . PRO B 1 125 ? -13.961 -4.301 9.719 1 52.44 125 PRO B O 1
ATOM 2037 N N . MET B 1 126 ? -12.234 -3.676 10.68 1 42.75 126 MET B N 1
ATOM 2038 C CA . MET B 1 126 ? -12.523 -4.328 11.953 1 42.75 126 MET B CA 1
ATOM 2039 C C . MET B 1 126 ? -13.922 -3.967 12.445 1 42.75 126 MET B C 1
ATOM 2041 O O . MET B 1 126 ? -14.258 -2.787 12.555 1 42.75 126 MET B O 1
ATOM 2045 N N . THR B 1 127 ? -14.875 -4.758 12.156 1 40.06 127 THR B N 1
ATOM 2046 C CA . THR B 1 127 ? -15.93 -4.676 13.156 1 40.06 127 THR B CA 1
ATOM 2047 C C . THR B 1 127 ? -15.352 -4.746 14.562 1 40.06 127 THR B C 1
ATOM 2049 O O . THR B 1 127 ? -14.703 -5.734 14.93 1 40.06 127 THR B O 1
ATOM 2052 N N . VAL B 1 128 ? -14.734 -3.686 15.109 1 34.69 128 VAL B N 1
ATOM 2053 C CA . VAL B 1 128 ? -14.508 -3.758 16.547 1 34.69 128 VAL B CA 1
ATOM 2054 C C . VAL B 1 128 ? -15.641 -4.527 17.219 1 34.69 128 VAL B C 1
ATOM 2056 O O . VAL B 1 128 ? -16.812 -4.156 17.094 1 34.69 128 VAL B O 1
ATOM 2059 N N . GLU B 1 129 ? -15.594 -5.863 17.438 1 29.91 129 GLU B N 1
ATOM 2060 C CA . GLU B 1 129 ? -16.547 -6.484 18.344 1 29.91 129 GLU B CA 1
ATOM 2061 C C . GLU B 1 129 ? -16.812 -5.602 19.562 1 29.91 129 GLU B C 1
ATOM 2063 O O . GLU B 1 129 ? -15.891 -5.227 20.281 1 29.91 129 GLU B O 1
ATOM 2068 N N . GLU B 1 130 ? -17.938 -4.891 19.641 1 25.23 130 GLU B N 1
ATOM 2069 C CA . GLU B 1 130 ? -18.453 -4.578 20.969 1 25.23 130 GLU B CA 1
ATOM 2070 C C . GLU B 1 130 ? -18.375 -5.789 21.891 1 25.23 130 GLU B C 1
ATOM 2072 O O . GLU B 1 130 ? -18.719 -6.906 21.5 1 25.23 130 GLU B O 1
#